Protein AF-0000000066260766 (afdb_homodimer)

Solvent-accessible surface area (backbone atoms only — not comparable to full-atom values): 19253 Å² total; per-residue (Å²): 124,84,54,45,64,59,46,51,50,50,36,54,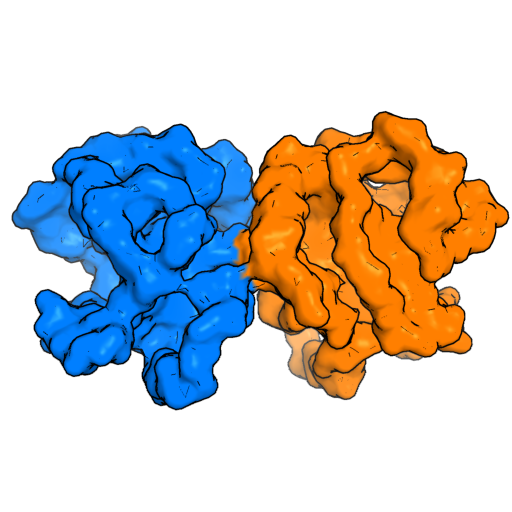39,30,75,72,45,30,36,33,35,34,41,29,42,39,38,27,26,33,32,28,36,70,86,36,63,68,23,47,52,50,48,30,58,73,26,64,48,67,54,58,74,36,51,32,37,35,22,45,44,72,70,52,50,44,66,61,45,77,85,54,57,66,68,59,52,49,56,53,52,73,51,48,62,26,68,45,28,35,34,39,65,39,84,81,73,59,59,53,80,41,25,24,77,50,70,37,34,35,39,27,25,39,66,32,66,65,51,22,54,38,15,32,46,48,6,51,28,30,46,40,66,32,35,47,69,92,51,74,63,17,76,43,72,66,48,40,45,70,72,41,63,88,72,52,75,43,74,49,84,74,70,59,62,74,42,86,51,62,53,27,30,29,32,64,90,78,63,45,73,80,36,76,100,126,80,55,44,64,57,47,50,51,50,36,54,40,28,75,71,47,28,34,31,36,34,43,29,43,38,36,26,25,34,31,27,37,69,85,36,65,68,25,46,52,48,48,28,57,73,26,64,48,69,53,58,74,36,48,32,36,35,21,45,44,72,69,52,49,44,66,60,46,77,86,54,57,66,68,60,52,50,58,52,51,73,52,46,61,26,69,43,27,35,33,37,67,40,83,82,74,60,60,52,80,41,24,24,78,48,70,38,34,37,40,27,25,40,65,31,68,65,50,22,54,37,16,32,46,47,6,51,26,31,45,42,66,32,36,47,68,94,52,74,62,17,77,44,72,68,49,41,46,69,72,39,63,88,72,52,74,42,75,50,81,74,68,58,61,73,41,86,51,61,53,25,30,29,33,64,88,79,62,46,74,80,36,75,101

Nearest PDB structures (foldseek):
  6f89-assembly2_B  TM=9.443E-01  e=4.610E-18  Pyrococcus abyssi GE5
  3aje-assembly1_A  TM=9.350E-01  e=3.701E-17  Sulfurisphaera tokodaii str. 7
  2eqa-assembly1_A  TM=9.399E-01  e=1.484E-16  Sulfurisphaera tokodaii
  6f89-assembly1_A  TM=9.180E-01  e=5.074E-17  Pyrococcus abyssi GE5
  6f8y-assembly4_D  TM=9.299E-01  e=1.118E-15  Pyrococcus abyssi GE5

InterPro domains:
  IPR006070 Threonylcarbamoyl-AMP synthase-like domain [PF01300] (14-183)
  IPR006070 Threonylcarbamoyl-AMP synthase-like domain [PS51163] (4-185)
  IPR017945 DHBP synthase RibB-like alpha/beta domain superfamily [SSF55821] (3-184)
  IPR023535 Threonylcarbamoyl-AMP synthase [MF_01852] (4-183)
  IPR050156 Threonylcarbamoyl-AMP synthase, SUA5 [PTHR17490] (6-183)

Foldseek 3Di:
DQDLVLLVVVLVCQVVLFWEWEAAAAFIKIKHDQVDLVSLVLVCVLQVHDLQVAFEKEALDPVLVVVQCVPPDPVLVCVQRVCPPDQAKEWDQRVPVGDCSHGHPDRTHIYHYHPDPSQNSNCVSNNIMTIDFQAHPPDDGHQDPVVSCVSRPPSGPYYRDDHHSPDNDHGWYAYSVPRDTPDHD/DQDLVLLVVVLVCQVVLFWEWEAAAAFIKIKHDQVDLVSLVLVCVLQVHDLQVAFEKEALDPVLVVVQCVPPDPVLVCVQRVCPPDQAKEWDQSVPVGDCSHGHPDRTHIYHYYPDPSQNSNCVSNNIMTIDFQAHPPDDGHHDPVVSCVSRPPSGPYYRDDHHSPDNDHGWYAYSVPRDTPDHD

Structure (mmCIF, N/CA/C/O backbone):
data_AF-0000000066260766-model_v1
#
loop_
_entity.id
_entity.type
_entity.pdbx_description
1 polymer 'Threonylcarbamoyl-AMP synthase'
#
loop_
_atom_site.group_PDB
_atom_site.id
_atom_site.type_symbol
_atom_site.label_atom_id
_atom_site.label_alt_id
_atom_site.label_comp_id
_atom_site.label_asym_id
_atom_site.label_entity_id
_atom_site.label_seq_id
_atom_site.pdbx_PDB_ins_code
_atom_site.Cartn_x
_atom_site.Cartn_y
_atom_site.Cartn_z
_atom_site.occupancy
_atom_site.B_iso_or_equiv
_atom_site.auth_seq_id
_atom_site.auth_comp_id
_atom_site.auth_asym_id
_atom_site.auth_atom_id
_atom_site.pdbx_PDB_model_num
ATOM 1 N N . MET A 1 1 ? 15.586 13.398 -7.648 1 42.88 1 MET A N 1
ATOM 2 C CA . MET A 1 1 ? 14.867 12.133 -7.781 1 42.88 1 MET A CA 1
ATOM 3 C C . MET A 1 1 ? 14.883 11.359 -6.465 1 42.88 1 MET A C 1
ATOM 5 O O . MET A 1 1 ? 15.945 11.18 -5.859 1 42.88 1 MET A O 1
ATOM 9 N N . VAL A 1 2 ? 13.875 11.383 -5.82 1 54.91 2 VAL A N 1
ATOM 10 C CA . VAL A 1 2 ? 13.969 10.711 -4.527 1 54.91 2 VAL A CA 1
ATOM 11 C C . VAL A 1 2 ? 14.531 9.305 -4.723 1 54.91 2 VAL A C 1
ATOM 13 O O . VAL A 1 2 ? 14.156 8.602 -5.66 1 54.91 2 VAL A O 1
ATOM 16 N N . ASN A 1 3 ? 15.602 9.047 -4.023 1 67.56 3 ASN A N 1
ATOM 17 C CA . ASN A 1 3 ? 16.297 7.766 -4.051 1 67.56 3 ASN A CA 1
ATOM 18 C C . ASN A 1 3 ? 15.375 6.617 -3.65 1 67.56 3 ASN A C 1
ATOM 20 O O . ASN A 1 3 ? 14.883 6.57 -2.521 1 67.56 3 ASN A O 1
ATOM 24 N N . SER A 1 4 ? 15 5.867 -4.602 1 77.75 4 SER A N 1
ATOM 25 C CA . SER A 1 4 ? 14.141 4.699 -4.465 1 77.75 4 SER A CA 1
ATOM 26 C C . SER A 1 4 ? 14.539 3.854 -3.26 1 77.75 4 SER A C 1
ATOM 28 O O . SER A 1 4 ? 13.68 3.34 -2.541 1 77.75 4 SER A O 1
ATOM 30 N N . TRP A 1 5 ? 15.828 3.9 -2.945 1 82.5 5 TRP A N 1
ATOM 31 C CA . TRP A 1 5 ? 16.312 3.104 -1.82 1 82.5 5 TRP A CA 1
ATOM 32 C C . TRP A 1 5 ? 15.859 3.709 -0.494 1 82.5 5 TRP A C 1
ATOM 34 O O . TRP A 1 5 ? 15.477 2.986 0.427 1 82.5 5 TRP A O 1
ATOM 44 N N . ARG A 1 6 ? 15.914 4.98 -0.43 1 88.69 6 ARG A N 1
ATOM 45 C CA . ARG A 1 6 ? 15.531 5.66 0.802 1 88.69 6 ARG A CA 1
ATOM 46 C C . ARG A 1 6 ? 14.031 5.504 1.066 1 88.69 6 ARG A C 1
ATOM 48 O O . ARG A 1 6 ? 13.617 5.34 2.215 1 88.69 6 ARG A O 1
ATOM 55 N N . VAL A 1 7 ? 13.328 5.492 -0.009 1 92.06 7 VAL A N 1
ATOM 56 C CA . VAL A 1 7 ? 11.883 5.32 0.121 1 92.06 7 VAL A CA 1
ATOM 57 C C . VAL A 1 7 ? 11.57 3.896 0.572 1 92.06 7 VAL A C 1
ATOM 59 O O . VAL A 1 7 ? 10.703 3.684 1.423 1 92.06 7 VAL A O 1
ATOM 62 N N . GLN A 1 8 ? 12.305 2.982 0.063 1 89.56 8 GLN A N 1
ATOM 63 C CA . GLN A 1 8 ? 12.117 1.589 0.453 1 89.56 8 GLN A CA 1
ATOM 64 C C . GLN A 1 8 ? 12.461 1.38 1.926 1 89.56 8 GLN A C 1
ATOM 66 O O . GLN A 1 8 ? 11.766 0.654 2.635 1 89.56 8 GLN A O 1
ATOM 71 N N . GLN A 1 9 ? 13.508 1.984 2.262 1 91.25 9 GLN A N 1
ATOM 72 C CA . GLN A 1 9 ? 13.898 1.896 3.662 1 91.25 9 GLN A CA 1
ATOM 73 C C . GLN A 1 9 ? 12.844 2.51 4.574 1 91.25 9 GLN A C 1
ATOM 75 O O . GLN A 1 9 ? 12.484 1.928 5.598 1 91.25 9 GLN A O 1
ATOM 80 N N . ALA A 1 10 ? 12.383 3.654 4.191 1 95.44 10 ALA A N 1
ATOM 81 C CA . ALA A 1 10 ? 11.336 4.312 4.969 1 95.44 10 ALA A CA 1
ATOM 82 C C . ALA A 1 10 ? 10.086 3.445 5.051 1 95.44 10 ALA A C 1
ATOM 84 O O . ALA A 1 10 ? 9.469 3.336 6.113 1 95.44 10 ALA A O 1
ATOM 85 N N . ALA A 1 11 ? 9.766 2.832 3.949 1 94.56 11 ALA A N 1
ATOM 86 C CA . ALA A 1 11 ? 8.602 1.952 3.906 1 94.56 11 ALA A CA 1
ATOM 87 C C . ALA A 1 11 ? 8.758 0.784 4.875 1 94.56 11 ALA A C 1
ATOM 89 O O . ALA A 1 11 ? 7.82 0.43 5.59 1 94.56 11 ALA A O 1
ATOM 90 N N . ARG A 1 12 ? 9.945 0.217 4.906 1 91.06 12 ARG A N 1
ATOM 91 C CA . ARG A 1 12 ? 10.227 -0.883 5.82 1 91.06 12 ARG A CA 1
ATOM 92 C C . ARG A 1 12 ? 10.078 -0.44 7.273 1 91.06 12 ARG A C 1
ATOM 94 O O . ARG A 1 12 ? 9.508 -1.162 8.094 1 91.06 12 ARG A O 1
ATOM 101 N N . GLU A 1 13 ? 10.547 0.736 7.551 1 95.25 13 GLU A N 1
ATOM 102 C CA . GLU A 1 13 ? 10.461 1.268 8.906 1 95.25 13 GLU A CA 1
ATOM 103 C C . GLU A 1 13 ? 9.016 1.529 9.305 1 95.25 13 GLU A C 1
ATOM 105 O O . GLU A 1 13 ? 8.609 1.23 10.438 1 95.25 13 GLU A O 1
ATOM 110 N N . ILE A 1 14 ? 8.258 2.01 8.406 1 96.06 14 ILE A N 1
ATOM 111 C CA . ILE A 1 14 ? 6.852 2.291 8.68 1 96.06 14 ILE A CA 1
ATOM 112 C C . ILE A 1 14 ? 6.117 0.99 9 1 96.06 14 ILE A C 1
ATOM 114 O O . ILE A 1 14 ? 5.363 0.92 9.977 1 96.06 14 ILE A O 1
ATOM 118 N N . ARG A 1 15 ? 6.422 0.003 8.203 1 91.88 15 ARG A N 1
ATOM 119 C CA . ARG A 1 15 ? 5.797 -1.299 8.414 1 91.88 15 ARG A CA 1
ATOM 120 C C . ARG A 1 15 ? 6.172 -1.87 9.781 1 91.88 15 ARG A C 1
ATOM 122 O O . ARG A 1 15 ? 5.391 -2.604 10.391 1 91.88 15 ARG A O 1
ATOM 129 N N . ALA A 1 16 ? 7.293 -1.468 10.219 1 91.88 16 ALA A N 1
ATOM 130 C CA . ALA A 1 16 ? 7.785 -1.962 11.5 1 91.88 16 ALA A CA 1
ATOM 131 C C . ALA A 1 16 ? 7.289 -1.093 12.648 1 91.88 16 ALA A C 1
ATOM 133 O O . ALA A 1 16 ? 7.688 -1.287 13.805 1 91.88 16 ALA A O 1
ATOM 134 N N . GLY A 1 17 ? 6.496 -0.037 12.367 1 95.19 17 GLY A N 1
ATOM 135 C CA . GLY A 1 17 ? 5.863 0.757 13.406 1 95.19 17 GLY A CA 1
ATOM 136 C C . GLY A 1 17 ? 6.57 2.074 13.664 1 95.19 17 GLY A C 1
ATOM 137 O O . GLY A 1 17 ? 6.363 2.705 14.703 1 95.19 17 GLY A O 1
ATOM 138 N N . ALA A 1 18 ? 7.34 2.516 12.766 1 97.19 18 ALA A N 1
ATOM 139 C CA . ALA A 1 18 ? 8.117 3.738 12.961 1 97.19 18 ALA A CA 1
ATOM 140 C C . ALA A 1 18 ? 7.25 4.977 12.742 1 97.19 18 ALA A C 1
ATOM 142 O O . ALA A 1 18 ? 6.27 4.93 11.992 1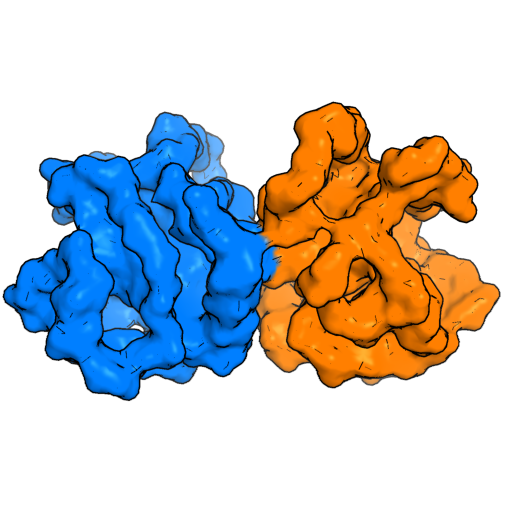 97.19 18 ALA A O 1
ATOM 143 N N . VAL A 1 19 ? 7.609 6.031 13.422 1 98.38 19 VAL A N 1
ATOM 144 C CA . VAL A 1 19 ? 7.164 7.387 13.125 1 98.38 19 VAL A CA 1
ATOM 145 C C . VAL A 1 19 ? 8.242 8.125 12.336 1 98.38 19 VAL A C 1
ATOM 147 O O . VAL A 1 19 ? 9.391 8.219 12.773 1 98.38 19 VAL A O 1
ATOM 150 N N . ILE A 1 20 ? 7.844 8.633 11.18 1 98.12 20 ILE A N 1
ATOM 151 C CA . ILE A 1 20 ? 8.875 9.227 10.328 1 98.12 20 ILE A CA 1
ATOM 152 C C . ILE A 1 20 ? 8.5 10.672 9.992 1 98.12 20 ILE A C 1
ATOM 154 O O . ILE A 1 20 ? 7.328 11.047 10.078 1 98.12 20 ILE A O 1
ATOM 158 N N . ALA A 1 21 ? 9.492 11.461 9.633 1 98.06 21 ALA A N 1
ATOM 159 C CA . ALA A 1 21 ? 9.297 12.797 9.07 1 98.06 21 ALA A CA 1
ATOM 160 C C . ALA A 1 21 ? 9.656 12.82 7.59 1 98.06 21 ALA A C 1
ATOM 162 O O . ALA A 1 21 ? 10.609 12.172 7.164 1 98.06 21 ALA A O 1
ATOM 163 N N . TYR A 1 22 ? 8.914 13.531 6.812 1 97.38 22 TYR A N 1
ATOM 164 C CA . TYR A 1 22 ? 9.109 13.57 5.367 1 97.38 22 TYR A CA 1
ATOM 165 C C . TYR A 1 22 ? 8.539 14.859 4.777 1 97.38 22 TYR A C 1
ATOM 167 O O . TYR A 1 22 ? 7.66 15.484 5.371 1 97.38 22 TYR A O 1
ATOM 175 N N . PRO A 1 23 ? 9.039 15.242 3.635 1 96.12 23 PRO A N 1
ATOM 176 C CA . PRO A 1 23 ? 8.5 16.453 3.006 1 96.12 23 PRO A CA 1
ATOM 177 C C . PRO A 1 23 ? 7.164 16.203 2.307 1 96.12 23 PRO A C 1
ATOM 179 O O . PRO A 1 23 ? 6.93 15.109 1.784 1 96.12 23 PRO A O 1
ATOM 182 N N . THR A 1 24 ? 6.371 17.219 2.373 1 95.25 24 THR A N 1
ATOM 183 C CA . THR A 1 24 ? 5.113 17.219 1.639 1 95.25 24 THR A CA 1
ATOM 184 C C . THR A 1 24 ? 5.008 18.453 0.751 1 95.25 24 THR A C 1
ATOM 186 O O . THR A 1 24 ? 6.023 19.016 0.339 1 95.25 24 THR A O 1
ATOM 189 N N . GLU A 1 25 ? 3.818 18.781 0.351 1 93.31 25 GLU A N 1
ATOM 190 C CA . GLU A 1 25 ? 3.604 19.828 -0.631 1 93.31 25 GLU A CA 1
ATOM 191 C C . GLU A 1 25 ? 4.047 21.188 -0.088 1 93.31 25 GLU A C 1
ATOM 193 O O . GLU A 1 25 ? 4.641 21.984 -0.812 1 93.31 25 GLU A O 1
ATOM 198 N N . ALA A 1 26 ? 3.777 21.438 1.188 1 92.88 26 ALA A N 1
ATOM 199 C CA . ALA A 1 26 ? 4.023 22.781 1.708 1 92.88 26 ALA A CA 1
ATOM 200 C C . ALA A 1 26 ? 4.934 22.75 2.934 1 92.88 26 ALA A C 1
ATOM 202 O O . ALA A 1 26 ? 5.707 23.672 3.174 1 92.88 26 ALA A O 1
ATOM 203 N N . VAL A 1 27 ? 4.793 21.734 3.664 1 94.94 27 VAL A N 1
ATOM 204 C CA . VAL A 1 27 ? 5.531 21.625 4.918 1 94.94 27 VAL A CA 1
ATOM 205 C C . VAL A 1 27 ? 5.992 20.188 5.125 1 94.94 27 VAL A C 1
ATOM 207 O O . VAL A 1 27 ? 5.551 19.281 4.41 1 94.94 27 VAL A O 1
ATOM 210 N N . TRP A 1 28 ? 6.844 20.062 6.129 1 96.38 28 TRP A N 1
ATOM 211 C CA . TRP A 1 28 ? 7.219 18.703 6.523 1 96.38 28 TRP A CA 1
ATOM 212 C C . TRP A 1 28 ? 6.098 18.047 7.312 1 96.38 28 TRP A C 1
ATOM 214 O O . TRP A 1 28 ? 5.371 18.703 8.055 1 96.38 28 TRP A O 1
ATOM 224 N N . GLY A 1 29 ? 5.984 16.781 7.102 1 96.5 29 GLY A N 1
ATOM 225 C CA . GLY A 1 29 ? 4.973 16 7.801 1 96.5 29 GLY A CA 1
ATOM 226 C C . GLY A 1 29 ? 5.562 14.938 8.703 1 96.5 29 GLY A C 1
ATOM 227 O O . GLY A 1 29 ? 6.684 14.469 8.477 1 96.5 29 GLY A O 1
ATOM 228 N N . LEU A 1 30 ? 4.793 14.594 9.719 1 97.31 30 LEU A N 1
ATOM 229 C CA . LEU A 1 30 ? 5 13.383 10.508 1 97.31 30 LEU A CA 1
ATOM 230 C C . LEU A 1 30 ? 3.98 12.312 10.125 1 97.31 30 LEU A C 1
ATOM 232 O O . LEU A 1 30 ? 2.793 12.602 9.977 1 97.31 30 LEU A O 1
ATOM 236 N N . GLY A 1 31 ? 4.523 11.117 9.938 1 97.75 31 GLY A N 1
ATOM 237 C CA . GLY A 1 31 ? 3.629 10.062 9.484 1 97.75 31 GLY A CA 1
ATOM 238 C C . GLY A 1 31 ? 3.945 8.711 10.086 1 97.75 31 GLY A C 1
ATOM 239 O O . GLY A 1 31 ? 5.051 8.484 10.594 1 97.75 31 GLY A O 1
ATOM 240 N N . CYS A 1 32 ? 2.984 7.816 10.031 1 98.25 32 CYS A N 1
ATOM 241 C CA . CYS A 1 32 ? 3.094 6.438 10.484 1 98.25 32 CYS A CA 1
ATOM 242 C C . CYS A 1 32 ? 1.945 5.59 9.945 1 98.25 32 CYS A C 1
ATOM 244 O O . CYS A 1 32 ? 1.11 6.086 9.18 1 98.25 32 CYS A O 1
ATOM 246 N N . ASP A 1 33 ? 1.95 4.316 10.25 1 96.94 33 ASP A N 1
ATOM 247 C CA . ASP A 1 33 ? 0.902 3.383 9.852 1 96.94 33 ASP A CA 1
ATOM 248 C C . ASP A 1 33 ? -0.382 3.629 10.641 1 96.94 33 ASP A C 1
ATOM 250 O O . ASP A 1 33 ? -0.401 3.498 11.867 1 96.94 33 ASP A O 1
ATOM 254 N N . PRO A 1 34 ? -1.492 3.924 9.93 1 96.81 34 PRO A N 1
ATOM 255 C CA . PRO A 1 34 ? -2.742 4.219 10.633 1 96.81 34 PRO A CA 1
ATOM 256 C C . PRO A 1 34 ? -3.293 3.014 11.391 1 96.81 34 PRO A C 1
ATOM 258 O O . PRO A 1 34 ? -4.129 3.172 12.289 1 96.81 34 PRO A O 1
ATOM 261 N N . TRP A 1 35 ? -2.855 1.83 11.07 1 92.88 35 TRP A N 1
ATOM 262 C CA . TRP A 1 35 ? -3.418 0.626 11.68 1 92.88 35 TRP A CA 1
ATOM 263 C C . TRP A 1 35 ? -2.535 0.127 12.812 1 92.88 35 TRP A C 1
ATOM 265 O O . TRP A 1 35 ? -2.83 -0.897 13.438 1 92.88 35 TRP A O 1
ATOM 275 N N . ASN A 1 36 ? -1.508 0.769 13.062 1 94.44 36 ASN A N 1
ATOM 276 C CA . ASN A 1 36 ? -0.635 0.484 14.195 1 94.44 36 ASN A CA 1
ATOM 277 C C . ASN A 1 36 ? -0.887 1.446 15.352 1 94.44 36 ASN A C 1
ATOM 279 O O . ASN A 1 36 ? -0.36 2.561 15.367 1 94.44 36 ASN A O 1
ATOM 283 N N . GLU A 1 37 ? -1.59 0.991 16.328 1 96.12 37 GLU A N 1
ATOM 284 C CA . GLU A 1 37 ? -2 1.839 17.438 1 96.12 37 GLU A CA 1
ATOM 285 C C . GLU A 1 37 ? -0.789 2.408 18.172 1 96.12 37 GLU A C 1
ATOM 287 O O . GLU A 1 37 ? -0.769 3.592 18.531 1 96.12 37 GLU A O 1
ATOM 292 N N . GLU A 1 38 ? 0.169 1.585 18.391 1 97 38 GLU A N 1
ATOM 293 C CA . GLU A 1 38 ? 1.357 2.031 19.109 1 97 38 GLU A CA 1
ATOM 294 C C . GLU A 1 38 ? 2.072 3.148 18.359 1 97 38 GLU A C 1
ATOM 296 O O . GLU A 1 38 ? 2.539 4.113 18.969 1 97 38 GLU A O 1
ATOM 301 N N . ALA A 1 39 ? 2.174 3.029 17.062 1 97.44 39 ALA A N 1
ATOM 302 C CA . ALA A 1 39 ? 2.805 4.062 16.25 1 97.44 39 ALA A CA 1
ATOM 303 C C . ALA A 1 39 ? 2.027 5.375 16.328 1 97.44 39 ALA A C 1
ATOM 305 O O . ALA A 1 39 ? 2.623 6.445 16.469 1 97.44 39 ALA A O 1
ATOM 306 N N . VAL A 1 40 ? 0.708 5.281 16.312 1 97.56 40 VAL A N 1
ATOM 307 C CA . VAL A 1 40 ? -0.128 6.477 16.359 1 97.56 40 VAL A CA 1
ATOM 308 C C . VAL A 1 40 ? 0.001 7.141 17.734 1 97.56 40 VAL A C 1
ATOM 310 O O . VAL A 1 40 ? 0.13 8.359 17.828 1 97.56 40 VAL A O 1
ATOM 313 N N . ASP A 1 41 ? 0.026 6.348 18.766 1 97.56 41 ASP A N 1
ATOM 314 C CA . ASP A 1 41 ? 0.192 6.871 20.109 1 97.56 41 ASP A CA 1
ATOM 315 C C . ASP A 1 41 ? 1.512 7.629 20.25 1 97.56 41 ASP A C 1
ATOM 317 O O . ASP A 1 41 ? 1.554 8.711 20.844 1 97.56 41 ASP A O 1
ATOM 321 N N . ARG A 1 42 ? 2.508 7.031 19.766 1 97.62 42 ARG A N 1
ATOM 322 C CA . ARG A 1 42 ? 3.82 7.664 19.812 1 97.62 42 ARG A CA 1
ATOM 323 C C . ARG A 1 42 ? 3.826 8.977 19.047 1 97.62 42 ARG A C 1
ATOM 325 O O . ARG A 1 42 ? 4.387 9.977 19.5 1 97.62 42 ARG A O 1
ATOM 332 N N . LEU A 1 43 ? 3.234 8.969 17.875 1 97.31 43 LEU A N 1
ATOM 333 C CA . LEU A 1 43 ? 3.139 10.18 17.078 1 97.31 43 LEU A CA 1
ATOM 334 C C . LEU A 1 43 ? 2.422 11.289 17.844 1 97.31 43 LEU A C 1
ATOM 336 O O . LEU A 1 43 ? 2.891 12.43 17.891 1 97.31 43 LEU A O 1
ATOM 340 N N . LEU A 1 44 ? 1.325 10.961 18.438 1 96.19 44 LEU A N 1
ATOM 341 C CA . LEU A 1 44 ? 0.556 11.93 19.219 1 96.19 44 LEU A CA 1
ATOM 342 C C . LEU A 1 44 ? 1.369 12.445 20.391 1 96.19 44 LEU A C 1
ATOM 344 O O . LEU A 1 44 ? 1.325 13.641 20.703 1 96.19 44 LEU A O 1
ATOM 348 N N . ALA A 1 45 ? 2.109 11.562 21.016 1 96.06 45 ALA A N 1
ATOM 349 C CA . ALA A 1 45 ? 2.955 11.945 22.141 1 96.06 45 ALA A CA 1
ATOM 350 C C . ALA A 1 45 ? 4.059 12.906 21.703 1 96.06 45 ALA A C 1
ATOM 352 O O . ALA A 1 45 ? 4.324 13.906 22.359 1 96.06 45 ALA A O 1
ATOM 353 N N . ILE A 1 46 ? 4.684 12.602 20.594 1 95.31 46 ILE A N 1
ATOM 354 C CA . ILE A 1 46 ? 5.758 13.422 20.047 1 95.31 46 ILE A CA 1
ATOM 355 C C . ILE A 1 46 ? 5.246 14.836 19.797 1 95.31 46 ILE A C 1
ATOM 357 O O . ILE A 1 46 ? 5.934 15.82 20.094 1 95.31 46 ILE A O 1
ATOM 361 N N . LYS A 1 47 ? 4.023 14.945 19.297 1 93.44 47 LYS A N 1
ATOM 362 C CA . LYS A 1 47 ? 3.471 16.25 18.906 1 93.44 47 LYS A CA 1
ATOM 363 C C . LYS A 1 47 ? 2.752 16.906 20.078 1 93.44 47 LYS A C 1
ATOM 365 O O . LYS A 1 47 ? 2.34 18.062 20 1 93.44 47 LYS A O 1
ATOM 370 N N . ASN A 1 48 ? 2.631 16.109 21.172 1 92.69 48 ASN A N 1
ATOM 371 C CA . ASN A 1 48 ? 1.79 16.578 22.266 1 92.69 48 ASN A CA 1
ATOM 372 C C . ASN A 1 48 ? 0.399 16.969 21.781 1 92.69 48 ASN A C 1
ATOM 374 O O . ASN A 1 48 ? -0.065 18.094 22.031 1 92.69 48 ASN A O 1
ATOM 378 N N . ARG A 1 49 ? -0.226 16.047 21 1 90.69 49 ARG A N 1
ATOM 379 C CA . ARG A 1 49 ? -1.529 16.25 20.375 1 90.69 49 ARG A CA 1
ATOM 380 C C . ARG A 1 49 ? -2.572 15.312 20.969 1 90.69 49 ARG A C 1
ATOM 382 O O . ARG A 1 49 ? -2.293 14.133 21.188 1 90.69 49 ARG A O 1
ATOM 389 N N . SER A 1 50 ? -3.73 15.867 21.203 1 91.69 50 SER A N 1
ATOM 390 C CA . SER A 1 50 ? -4.824 15.039 21.688 1 91.69 50 SER A CA 1
ATOM 391 C C . SER A 1 50 ? -5.352 14.109 20.594 1 91.69 50 SER A C 1
ATOM 393 O O . SER A 1 50 ? -5.516 14.531 19.453 1 91.69 50 SER A O 1
ATOM 395 N N . VAL A 1 51 ? -5.668 12.898 20.969 1 92.19 51 VAL A N 1
ATOM 396 C CA . VAL A 1 51 ? -6.242 11.906 20.062 1 92.19 51 VAL A CA 1
ATOM 397 C C . VAL A 1 51 ? -7.605 12.391 19.562 1 92.19 51 VAL A C 1
ATOM 399 O O . VAL A 1 51 ? -8.031 12.039 18.469 1 92.19 51 VAL A O 1
ATOM 402 N N . ASP A 1 52 ? -8.25 13.266 20.297 1 93 52 ASP A N 1
ATOM 403 C CA . ASP A 1 52 ? -9.617 13.711 20.031 1 93 52 ASP A CA 1
ATOM 404 C C . ASP A 1 52 ? -9.688 14.508 18.734 1 93 52 ASP A C 1
ATOM 406 O O . ASP A 1 52 ? -10.742 14.562 18.094 1 93 52 ASP A O 1
ATOM 410 N N . LYS A 1 53 ? -8.656 15.031 18.297 1 91.5 53 LYS A N 1
ATOM 411 C CA . LYS A 1 53 ? 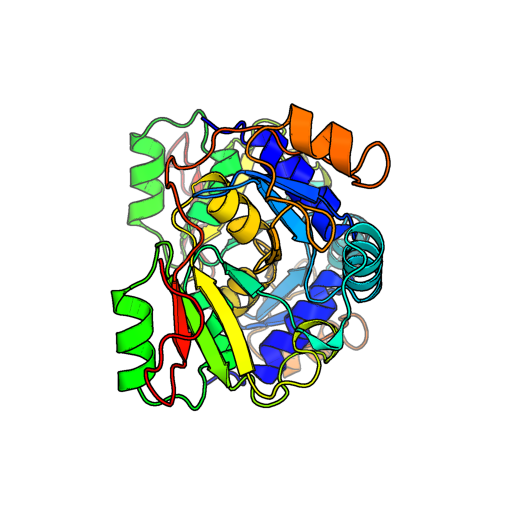-8.656 15.953 17.156 1 91.5 53 LYS A CA 1
ATOM 412 C C . LYS A 1 53 ? -8.695 15.188 15.836 1 91.5 53 LYS A C 1
ATOM 414 O O . LYS A 1 53 ? -9.008 15.766 14.789 1 91.5 53 LYS A O 1
ATOM 419 N N . GLY A 1 54 ? -8.398 13.953 15.883 1 94.06 54 GLY A N 1
ATOM 420 C CA . GLY A 1 54 ? -8.352 13.188 14.648 1 94.06 54 GLY A CA 1
ATOM 421 C C . GLY A 1 54 ? -7.113 13.469 13.82 1 94.06 54 GLY A C 1
ATOM 422 O O . GLY A 1 54 ? -6.379 14.422 14.094 1 94.06 54 GLY A O 1
ATOM 423 N N . LEU A 1 55 ? -6.895 12.656 12.852 1 95.81 55 LEU A N 1
ATOM 424 C CA . LEU A 1 55 ? -5.703 12.75 12.016 1 95.81 55 LEU A CA 1
ATOM 425 C C . LEU A 1 55 ? -6.066 12.648 10.531 1 95.81 55 LEU A C 1
ATOM 427 O O . LEU A 1 55 ? -7.164 12.203 10.188 1 95.81 55 LEU A O 1
ATOM 431 N N . ILE A 1 56 ? -5.184 13.055 9.688 1 96.81 56 ILE A N 1
ATOM 432 C CA . ILE A 1 56 ? -5.367 13.008 8.242 1 96.81 56 ILE A CA 1
ATOM 433 C C . ILE A 1 56 ? -4.742 11.727 7.688 1 96.81 56 ILE A C 1
ATOM 435 O O . ILE A 1 56 ? -3.645 11.344 8.094 1 96.81 56 ILE A O 1
ATOM 439 N N . LEU A 1 57 ? -5.426 11.062 6.805 1 98.25 57 LEU A N 1
ATOM 440 C CA . LEU A 1 57 ? -4.871 9.977 6.008 1 98.25 57 LEU A CA 1
ATOM 441 C C . LEU A 1 57 ? -4.469 10.469 4.621 1 98.25 57 LEU A C 1
ATOM 443 O O . LEU A 1 57 ? -5.254 11.148 3.947 1 98.25 57 LEU A O 1
ATOM 447 N N . VAL A 1 58 ? -3.262 10.141 4.23 1 98.06 58 VAL A N 1
ATOM 448 C CA . VAL A 1 58 ? -2.807 10.477 2.885 1 98.06 58 VAL A CA 1
ATOM 449 C C . VAL A 1 58 ? -2.6 9.195 2.078 1 98.06 58 VAL A C 1
ATOM 451 O O . VAL A 1 58 ? -2.258 8.148 2.637 1 98.06 58 VAL A O 1
ATOM 454 N N . ALA A 1 59 ? -2.793 9.312 0.773 1 97.81 59 ALA A N 1
ATOM 455 C CA . ALA A 1 59 ? -2.703 8.148 -0.105 1 97.81 59 ALA A CA 1
ATOM 456 C C . ALA A 1 59 ? -2.033 8.516 -1.428 1 97.81 59 ALA A C 1
ATOM 458 O O . ALA A 1 59 ? -1.899 9.695 -1.76 1 97.81 59 ALA A O 1
ATOM 459 N N . ASP A 1 60 ? -1.594 7.492 -2.15 1 96.31 60 ASP A N 1
ATOM 460 C CA . ASP A 1 60 ? -1.021 7.625 -3.486 1 96.31 60 ASP A CA 1
ATOM 461 C C . ASP A 1 60 ? -2.111 7.844 -4.531 1 96.31 60 ASP A C 1
ATOM 463 O O . ASP A 1 60 ? -1.915 8.586 -5.496 1 96.31 60 ASP A O 1
ATOM 467 N N . ASN A 1 61 ? -3.232 7.176 -4.301 1 94.56 61 ASN A N 1
ATOM 468 C CA . ASN A 1 61 ? -4.371 7.258 -5.207 1 94.56 61 ASN A CA 1
ATOM 469 C C . ASN A 1 61 ? -5.688 6.984 -4.484 1 94.56 61 ASN A C 1
ATOM 471 O O . ASN A 1 61 ? -5.688 6.488 -3.355 1 94.56 61 ASN A O 1
ATOM 475 N N . ILE A 1 62 ? -6.758 7.316 -5.184 1 94.5 62 ILE A N 1
ATOM 476 C CA . ILE A 1 62 ? -8.07 7.305 -4.547 1 94.5 62 ILE A CA 1
ATOM 477 C C . ILE A 1 62 ? -8.469 5.867 -4.207 1 94.5 62 ILE A C 1
ATOM 479 O O . ILE A 1 62 ? -9.211 5.629 -3.252 1 94.5 62 ILE A O 1
ATOM 483 N N . ARG A 1 63 ? -7.988 4.875 -4.855 1 91 63 ARG A N 1
ATOM 484 C CA . ARG A 1 63 ? -8.375 3.482 -4.645 1 91 63 ARG A CA 1
ATOM 485 C C . ARG A 1 63 ? -7.953 3.002 -3.26 1 91 63 ARG A C 1
ATOM 487 O O . ARG A 1 63 ? -8.578 2.102 -2.693 1 91 63 ARG A O 1
ATOM 494 N N . GLN A 1 64 ? -6.941 3.594 -2.758 1 94.5 64 GLN A N 1
ATOM 495 C CA . GLN A 1 64 ? -6.484 3.225 -1.423 1 94.5 64 GLN A CA 1
ATOM 496 C C . GLN A 1 64 ? -7.535 3.561 -0.369 1 94.5 64 GLN A C 1
ATOM 498 O O . GLN A 1 64 ? -7.453 3.092 0.768 1 94.5 64 GLN A O 1
ATOM 503 N N . PHE A 1 65 ? -8.539 4.379 -0.777 1 95 65 PHE A N 1
ATOM 504 C CA . PHE A 1 65 ? -9.617 4.742 0.134 1 95 65 PHE A CA 1
ATOM 505 C C . PHE A 1 65 ? -10.914 4.043 -0.257 1 95 65 PHE A C 1
ATOM 507 O O . PHE A 1 65 ? -11.977 4.316 0.316 1 95 65 PHE A O 1
ATOM 514 N N . ASP A 1 66 ? -10.953 3.121 -1.149 1 91.38 66 ASP A N 1
ATOM 515 C CA . ASP A 1 66 ? -12.156 2.465 -1.66 1 91.38 66 ASP A CA 1
ATOM 516 C C . ASP A 1 66 ? -12.953 1.823 -0.529 1 91.38 66 ASP A C 1
ATOM 518 O O . ASP A 1 66 ? -14.188 1.809 -0.563 1 91.38 66 ASP A O 1
ATOM 522 N N . PHE A 1 67 ? -12.281 1.323 0.423 1 88.81 67 PHE A N 1
ATOM 523 C CA . PHE A 1 67 ? -12.953 0.627 1.513 1 88.81 67 PHE A CA 1
ATOM 524 C C . PHE A 1 67 ? -13.891 1.571 2.26 1 88.81 67 PHE A C 1
ATOM 526 O O . PHE A 1 67 ? -14.844 1.128 2.906 1 88.81 67 PHE A O 1
ATOM 533 N N . LEU A 1 68 ? -13.672 2.85 2.129 1 91.62 68 LEU A N 1
ATOM 534 C CA . LEU A 1 68 ? -14.508 3.838 2.799 1 91.62 68 LEU A CA 1
ATOM 535 C C . LEU A 1 68 ? -15.688 4.238 1.916 1 91.62 68 LEU A C 1
ATOM 537 O O . LEU A 1 68 ? -16.672 4.809 2.402 1 91.62 68 LEU A O 1
ATOM 541 N N . PHE A 1 69 ? -15.586 3.932 0.599 1 92.06 69 PHE A N 1
ATOM 542 C CA . PHE A 1 69 ? -16.469 4.578 -0.354 1 92.06 69 PHE A CA 1
ATOM 543 C C . PHE A 1 69 ? -17.594 3.635 -0.773 1 92.06 69 PHE A C 1
ATOM 545 O O . PHE A 1 69 ? -18.406 3.977 -1.632 1 92.06 69 PHE A O 1
ATOM 552 N N . GLU A 1 70 ? -17.641 2.473 -0.23 1 86.06 70 GLU A N 1
ATOM 553 C CA . GLU A 1 70 ? -18.562 1.427 -0.668 1 86.06 70 GLU A CA 1
ATOM 554 C C . GLU A 1 70 ? -19.984 1.951 -0.764 1 86.06 70 GLU A C 1
ATOM 556 O O . GLU A 1 70 ? -20.688 1.674 -1.736 1 86.06 70 GLU A O 1
ATOM 561 N N . ASP A 1 71 ? -20.531 2.801 0.112 1 87.75 71 ASP A N 1
ATOM 562 C CA . ASP A 1 71 ? -21.922 3.246 0.146 1 87.75 71 ASP A CA 1
ATOM 563 C C . ASP A 1 71 ? -22.031 4.723 -0.225 1 87.75 71 ASP A C 1
ATOM 565 O O . ASP A 1 71 ? -23.062 5.359 0.028 1 87.75 71 ASP A O 1
ATOM 569 N N . PHE A 1 72 ? -20.984 5.203 -0.852 1 93.25 72 PHE A N 1
ATOM 570 C CA . PHE A 1 72 ? -21.016 6.613 -1.22 1 93.25 72 PHE A CA 1
ATOM 571 C C . PHE A 1 72 ? -21.719 6.809 -2.553 1 93.25 72 PHE A C 1
ATOM 573 O O . PHE A 1 72 ? -21.547 6.02 -3.48 1 93.25 72 PHE A O 1
ATOM 580 N N . PRO A 1 73 ? -22.562 7.891 -2.604 1 93.94 73 PRO A N 1
ATOM 581 C CA . PRO A 1 73 ? -23.078 8.227 -3.93 1 93.94 73 PRO A CA 1
ATOM 582 C C . PRO A 1 73 ? -21.984 8.57 -4.926 1 93.94 73 PRO A C 1
ATOM 584 O O . PRO A 1 73 ? -20.953 9.141 -4.547 1 93.94 73 PRO A O 1
ATOM 587 N N . GLN A 1 74 ? -22.203 8.305 -6.148 1 94.75 74 GLN A N 1
ATOM 588 C CA . GLN A 1 74 ? -21.203 8.508 -7.199 1 94.75 74 GLN A CA 1
ATOM 589 C C . GLN A 1 74 ? -20.812 9.984 -7.297 1 94.75 74 GLN A C 1
ATOM 591 O O . GLN A 1 74 ? -19.656 10.305 -7.594 1 94.75 74 GLN A O 1
ATOM 596 N N . ASP A 1 75 ? -21.766 10.844 -7.023 1 94.5 75 ASP A N 1
ATOM 597 C CA . ASP A 1 75 ? -21.484 12.273 -7.082 1 94.5 75 ASP A CA 1
ATOM 598 C C . ASP A 1 75 ? -20.406 12.664 -6.074 1 94.5 75 ASP A C 1
ATOM 600 O O . ASP A 1 75 ? -19.594 13.547 -6.344 1 94.5 75 ASP A O 1
ATOM 604 N N . TRP A 1 76 ? -20.469 12.078 -4.895 1 95.31 76 TRP A N 1
ATOM 605 C CA . TRP A 1 76 ? -19.453 12.328 -3.879 1 95.31 76 TRP A CA 1
ATOM 606 C C . TRP A 1 76 ? -18.078 11.883 -4.363 1 95.31 76 TRP A C 1
ATOM 608 O O . TRP A 1 76 ? -17.094 12.617 -4.219 1 95.31 76 TRP A O 1
ATOM 618 N N . ILE A 1 77 ? -18.047 10.766 -4.934 1 95.38 77 ILE A N 1
ATOM 619 C CA . ILE A 1 77 ? -16.797 10.203 -5.422 1 95.38 77 ILE A CA 1
ATOM 620 C C . ILE A 1 77 ? -16.234 11.086 -6.531 1 95.38 77 ILE A C 1
ATOM 622 O O . ILE A 1 77 ? -15.039 11.406 -6.531 1 95.38 77 ILE A O 1
ATOM 626 N N . ASP A 1 78 ? -17.062 11.477 -7.426 1 95.56 78 ASP A N 1
ATOM 627 C CA . ASP A 1 78 ? -16.641 12.336 -8.531 1 95.56 78 ASP A CA 1
ATOM 628 C C . ASP A 1 78 ? -16.109 13.672 -8.023 1 95.56 78 ASP A C 1
ATOM 630 O O . ASP A 1 78 ? -15.117 14.195 -8.547 1 95.56 78 ASP A O 1
ATOM 634 N N . ARG A 1 79 ? -16.75 14.156 -7.062 1 95.06 79 ARG A N 1
ATOM 635 C CA . ARG A 1 79 ? -16.344 15.43 -6.477 1 95.06 79 ARG A CA 1
ATOM 636 C C . ARG A 1 79 ? -14.938 15.328 -5.883 1 95.06 79 ARG A C 1
ATOM 638 O O . ARG A 1 79 ? -14.086 16.188 -6.141 1 95.06 79 ARG A O 1
ATOM 645 N N . MET A 1 80 ? -14.695 14.32 -5.156 1 96.25 80 MET A N 1
ATOM 646 C CA . MET A 1 80 ? -13.375 14.133 -4.566 1 96.25 80 MET A CA 1
ATOM 647 C C . MET A 1 80 ? -12.328 13.852 -5.641 1 96.25 80 MET A C 1
ATOM 649 O O . MET A 1 80 ? -11.266 14.477 -5.652 1 96.25 80 MET A O 1
ATOM 653 N N . ALA A 1 81 ? -12.68 13.016 -6.57 1 95.88 81 ALA A N 1
ATOM 654 C CA . ALA A 1 81 ? -11.758 12.586 -7.617 1 95.88 81 ALA A CA 1
ATOM 655 C C . ALA A 1 81 ? -11.344 13.75 -8.508 1 95.88 81 ALA A C 1
ATOM 657 O O . ALA A 1 81 ? -10.219 13.789 -9.008 1 95.88 81 ALA A O 1
ATOM 658 N N . SER A 1 82 ? -12.219 14.703 -8.656 1 95.81 82 SER A N 1
ATOM 659 C CA . SER A 1 82 ? -11.953 15.836 -9.523 1 95.81 82 SER A CA 1
ATOM 660 C C . SER A 1 82 ? -10.906 16.766 -8.922 1 95.81 82 SER A C 1
ATOM 662 O O . SER A 1 82 ? -10.328 17.594 -9.625 1 95.81 82 SER A O 1
ATOM 664 N N . THR A 1 83 ? -10.656 16.594 -7.66 1 95.62 83 THR A N 1
ATOM 665 C CA . THR A 1 83 ? -9.711 17.5 -7 1 95.62 83 THR A CA 1
ATOM 666 C C . THR A 1 83 ? -8.406 16.781 -6.691 1 95.62 83 THR A C 1
ATOM 668 O O . THR A 1 83 ? -7.422 17.406 -6.301 1 95.62 83 THR A O 1
ATOM 671 N N . TRP A 1 84 ? -8.406 15.414 -6.863 1 95.75 84 TRP A N 1
ATOM 672 C CA . TRP A 1 84 ? -7.25 14.594 -6.516 1 95.75 84 TRP A CA 1
ATOM 673 C C . TRP A 1 84 ? -6.527 14.109 -7.766 1 95.75 84 TRP A C 1
ATOM 675 O O . TRP A 1 84 ? -7.16 13.836 -8.789 1 95.75 84 TRP A O 1
ATOM 685 N N . PRO A 1 85 ? -5.227 13.906 -7.777 1 95.88 85 PRO A N 1
ATOM 686 C CA . PRO A 1 85 ? -4.305 14.258 -6.695 1 95.88 85 PRO A CA 1
ATOM 687 C C . PRO A 1 85 ? -4.094 15.758 -6.555 1 95.88 85 PRO A C 1
ATOM 689 O O . PRO A 1 85 ? -4.27 16.5 -7.523 1 95.88 85 PRO A O 1
ATOM 692 N N . GLY A 1 86 ? -3.717 16.203 -5.371 1 93.19 86 GLY A N 1
ATOM 693 C CA . GLY A 1 86 ? -3.494 17.625 -5.113 1 93.19 86 GLY A CA 1
ATOM 694 C C . GLY A 1 86 ? -3.699 18 -3.662 1 93.19 86 GLY A C 1
ATOM 695 O O . GLY A 1 86 ? -3.982 17.156 -2.82 1 93.19 86 GLY A O 1
ATOM 696 N N . PRO A 1 87 ? -3.477 19.219 -3.371 1 91.19 87 PRO A N 1
ATOM 697 C CA . PRO A 1 87 ? -3.51 19.719 -1.992 1 91.19 87 PRO A CA 1
ATOM 698 C C . PRO A 1 87 ? -4.926 20 -1.5 1 91.19 87 PRO A C 1
ATOM 700 O O . PRO A 1 87 ? -5.199 21.078 -0.978 1 91.19 87 PRO A O 1
ATOM 703 N N . ASN A 1 88 ? -5.793 19.016 -1.695 1 94.38 88 ASN A N 1
ATOM 704 C CA . ASN A 1 88 ? -7.18 19.062 -1.238 1 94.38 88 ASN A CA 1
ATOM 705 C C . ASN A 1 88 ? -7.488 17.922 -0.266 1 94.38 88 ASN A C 1
ATOM 707 O O . ASN A 1 88 ? -7.227 16.75 -0.565 1 94.38 88 ASN A O 1
ATOM 711 N N . THR A 1 89 ? -7.992 18.344 0.875 1 96.38 89 THR A N 1
ATOM 712 C CA . THR A 1 89 ? -8.359 17.375 1.899 1 96.38 89 THR A CA 1
ATOM 713 C C . THR A 1 89 ? -9.875 17.359 2.115 1 96.38 89 THR A C 1
ATOM 715 O O . THR A 1 89 ? -10.5 18.422 2.219 1 96.38 89 THR A O 1
ATOM 718 N N . TRP A 1 90 ? -10.43 16.234 2.172 1 97.44 90 TRP A N 1
ATOM 719 C CA . TRP A 1 90 ? -11.875 16.094 2.338 1 97.44 90 TRP A CA 1
ATOM 720 C C . TRP A 1 90 ? -12.203 15.383 3.648 1 97.44 90 TRP A C 1
ATOM 722 O O . TRP A 1 90 ? -11.586 14.375 3.994 1 97.44 90 TRP A O 1
ATOM 732 N N . LEU A 1 91 ? -13.125 15.883 4.367 1 97.25 91 LEU A N 1
ATOM 733 C CA . LEU A 1 91 ? -13.734 15.18 5.492 1 97.25 91 LEU A CA 1
ATOM 734 C C . LEU A 1 91 ? -14.844 14.25 5.02 1 97.25 91 LEU A C 1
ATOM 736 O O . LEU A 1 91 ? -15.844 14.711 4.457 1 97.25 91 LEU A O 1
ATOM 740 N N . VAL A 1 92 ? -14.648 13.039 5.234 1 96.88 92 VAL A N 1
ATOM 741 C CA . VAL A 1 92 ? -15.609 12.055 4.746 1 96.88 92 VAL A CA 1
ATOM 742 C C . VAL A 1 92 ? -16.078 11.172 5.898 1 96.88 92 VAL A C 1
ATOM 744 O O . VAL A 1 92 ? -15.312 10.859 6.809 1 96.88 92 VAL A O 1
ATOM 747 N N . PRO A 1 93 ? -17.359 10.773 5.887 1 95.88 93 PRO A N 1
ATOM 748 C CA . PRO A 1 93 ? -17.797 9.805 6.898 1 95.88 93 PRO A CA 1
ATOM 749 C C . PRO A 1 93 ? -17 8.5 6.848 1 95.88 93 PRO A C 1
ATOM 751 O O . PRO A 1 93 ? -16.812 7.934 5.77 1 95.88 93 PRO A O 1
ATOM 754 N N . HIS A 1 94 ? -16.531 8.031 7.992 1 93.56 94 HIS A N 1
ATOM 755 C CA . HIS A 1 94 ? -15.703 6.828 7.984 1 93.56 94 HIS A CA 1
ATOM 756 C C . HIS A 1 94 ? -16.531 5.59 8.305 1 93.56 94 HIS A C 1
ATOM 758 O O . HIS A 1 94 ? -16.047 4.465 8.188 1 93.56 94 HIS A O 1
ATOM 764 N N . GLN A 1 95 ? -17.812 5.75 8.734 1 90.12 95 GLN A N 1
ATOM 765 C CA . GLN A 1 95 ? -18.766 4.66 8.93 1 90.12 95 GLN A CA 1
ATOM 766 C C . GLN A 1 95 ? -18.203 3.596 9.867 1 90.12 95 GLN A C 1
ATOM 768 O O . GLN A 1 95 ? -18.375 2.398 9.625 1 90.12 95 GLN A O 1
ATOM 773 N N . ASN A 1 96 ? -17.406 3.959 10.805 1 90.44 96 ASN A N 1
ATOM 774 C CA . ASN A 1 96 ? -16.828 3.104 11.836 1 90.44 96 ASN A CA 1
ATOM 775 C C . ASN A 1 96 ? -15.867 2.078 11.234 1 90.44 96 ASN A C 1
ATOM 777 O O . ASN A 1 96 ? -15.695 0.985 11.781 1 90.44 96 ASN A O 1
ATOM 781 N N . LEU A 1 97 ? -15.328 2.404 10.117 1 89.62 97 LEU A N 1
ATOM 782 C CA . LEU A 1 97 ? -14.414 1.49 9.438 1 89.62 97 LEU A CA 1
ATOM 783 C C . LEU A 1 97 ? -12.969 1.8 9.797 1 89.62 97 LEU A C 1
ATOM 785 O O . LEU A 1 97 ? -12.047 1.161 9.281 1 89.62 97 LEU A O 1
ATOM 789 N N . LEU A 1 98 ? -12.75 2.791 10.641 1 92.56 98 LEU A N 1
ATOM 790 C CA . LEU A 1 98 ? -11.414 3.174 11.094 1 92.56 98 LEU A CA 1
ATOM 791 C C . LEU A 1 98 ? -11.344 3.195 12.617 1 92.56 98 LEU A C 1
ATOM 793 O O . LEU A 1 98 ? -12.352 3.463 13.289 1 92.56 98 LEU A O 1
ATOM 797 N N . PRO A 1 99 ? -10.18 2.91 13.141 1 93.31 99 PRO A N 1
ATOM 798 C CA . PRO A 1 99 ? -10.047 2.955 14.594 1 93.31 99 PRO A CA 1
ATOM 799 C C . PRO A 1 99 ? -10.188 4.367 15.156 1 93.31 99 PRO A C 1
ATOM 801 O O . PRO A 1 99 ? -9.859 5.344 14.477 1 93.31 99 PRO A O 1
ATOM 804 N N . GLU A 1 100 ? -10.523 4.434 16.391 1 94.69 100 GLU A N 1
ATOM 805 C CA . GLU A 1 100 ? -10.766 5.711 17.062 1 94.69 100 GLU A CA 1
ATOM 806 C C . GLU A 1 100 ? -9.469 6.504 17.219 1 94.69 100 GLU A C 1
ATOM 808 O O . GLU A 1 100 ? -9.492 7.738 17.25 1 94.69 100 GLU A O 1
ATOM 813 N N . TRP A 1 101 ? -8.375 5.789 17.281 1 96.06 101 TRP A N 1
ATOM 814 C CA . TRP A 1 101 ? -7.121 6.508 17.469 1 96.06 101 TRP A CA 1
ATOM 815 C C . TRP A 1 101 ? -6.746 7.27 16.203 1 96.06 101 TRP A C 1
ATOM 817 O O . TRP A 1 101 ? -5.855 8.125 16.219 1 96.06 101 TRP A O 1
ATOM 827 N N . VAL A 1 102 ? -7.434 6.98 15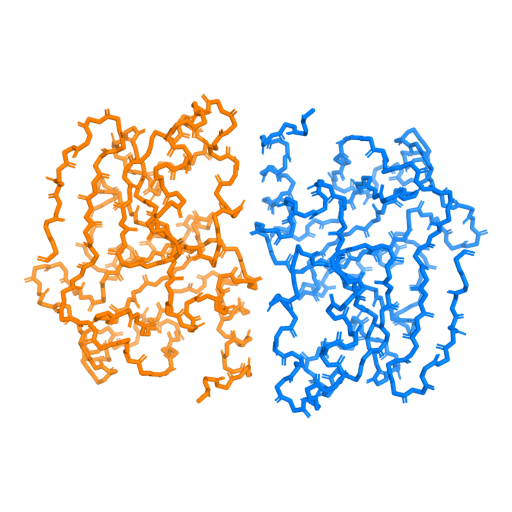.102 1 96.25 102 VAL A N 1
ATOM 828 C CA . VAL A 1 102 ? -7.238 7.727 13.867 1 96.25 102 VAL A CA 1
ATOM 829 C C . VAL A 1 102 ? -8.266 8.852 13.766 1 96.25 102 VAL A C 1
ATOM 831 O O . VAL A 1 102 ? -7.914 9.992 13.438 1 96.25 102 VAL A O 1
ATOM 834 N N . THR A 1 103 ? -9.5 8.562 14.133 1 96.12 103 THR A N 1
ATOM 835 C CA . THR A 1 103 ? -10.602 9.469 13.836 1 96.12 103 THR A CA 1
ATOM 836 C C . THR A 1 103 ? -10.852 10.422 15 1 96.12 103 THR A C 1
ATOM 838 O O . THR A 1 103 ? -11.492 11.469 14.828 1 96.12 103 THR A O 1
ATOM 841 N N . GLY A 1 104 ? -10.398 10.047 16.188 1 95.56 104 GLY A N 1
ATOM 842 C CA . GLY A 1 104 ? -10.75 10.812 17.375 1 95.56 104 GLY A CA 1
ATOM 843 C C . GLY A 1 104 ? -12.219 10.734 17.719 1 95.56 104 GLY A C 1
ATOM 844 O O . GLY A 1 104 ? -12.812 9.656 17.719 1 95.56 104 GLY A O 1
ATOM 845 N N . VAL A 1 105 ? -12.75 11.859 18.062 1 95.44 105 VAL A N 1
ATOM 846 C CA . VAL A 1 105 ? -14.133 11.883 18.531 1 95.44 105 VAL A CA 1
ATOM 847 C C . VAL A 1 105 ? -15.07 12.141 17.344 1 95.44 105 VAL A C 1
ATOM 849 O O . VAL A 1 105 ? -16.281 12.273 17.531 1 95.44 105 VAL A O 1
ATOM 852 N N . HIS A 1 106 ? -14.602 12.203 16.141 1 95.2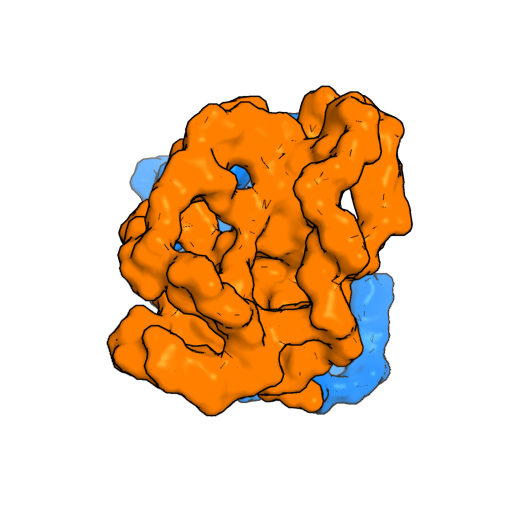5 106 HIS A N 1
ATOM 853 C CA . HIS A 1 106 ? -15.375 12.633 14.977 1 95.25 106 HIS A CA 1
ATOM 854 C C . HIS A 1 106 ? -15.969 11.438 14.242 1 95.25 106 HIS A C 1
ATOM 856 O O . HIS A 1 106 ? -15.406 10.336 14.281 1 95.25 106 HIS A O 1
ATOM 862 N N . ASP A 1 107 ? -16.969 11.664 13.555 1 95.88 107 ASP A N 1
ATOM 863 C CA . ASP A 1 107 ? -17.578 10.656 12.695 1 95.88 107 ASP A CA 1
ATOM 864 C C . ASP A 1 107 ? -17.047 10.75 11.273 1 95.88 107 ASP A C 1
ATOM 866 O O . ASP A 1 107 ? -17.5 10.023 10.383 1 95.88 107 ASP A O 1
ATOM 870 N N . THR A 1 108 ? -16.125 11.688 11.07 1 96.38 108 THR A N 1
ATOM 871 C CA . THR A 1 108 ? -15.484 11.859 9.773 1 96.38 108 THR A CA 1
ATOM 872 C C . THR A 1 108 ? -13.969 11.695 9.883 1 96.38 108 THR A C 1
ATOM 874 O O . THR A 1 108 ? -13.422 11.719 10.984 1 96.38 108 THR A O 1
ATOM 877 N N . VAL A 1 109 ? -13.391 11.43 8.789 1 97.38 109 VAL A N 1
ATOM 878 C CA . VAL A 1 109 ? -11.938 11.352 8.68 1 97.38 109 VAL A CA 1
ATOM 879 C C . VAL A 1 109 ? -11.461 12.234 7.527 1 97.38 109 VAL A C 1
ATOM 881 O O . VAL A 1 109 ? -12.148 12.359 6.512 1 97.38 109 VAL A O 1
ATOM 884 N N . ALA A 1 110 ? -10.367 12.867 7.738 1 97.62 110 ALA A N 1
ATOM 885 C CA . ALA A 1 110 ? -9.758 13.688 6.695 1 97.62 110 ALA A CA 1
ATOM 886 C C . ALA A 1 110 ? -8.922 12.844 5.746 1 97.62 110 ALA A C 1
ATOM 888 O O . ALA A 1 110 ? -8.039 12.102 6.184 1 97.62 110 ALA A O 1
ATOM 889 N N . LEU A 1 111 ? -9.188 12.961 4.438 1 98.12 111 LEU A N 1
ATOM 890 C CA . LEU A 1 111 ? -8.484 12.188 3.418 1 98.12 111 LEU A CA 1
ATOM 891 C C . LEU A 1 111 ? -7.824 13.109 2.4 1 98.12 111 LEU A C 1
ATOM 893 O O . LEU A 1 111 ? -8.406 14.117 1.99 1 98.12 111 LEU A O 1
ATOM 897 N N . ARG A 1 112 ? -6.656 12.734 2.016 1 97.81 112 ARG A N 1
ATOM 898 C CA . ARG A 1 112 ? -5.965 13.461 0.953 1 97.81 112 ARG A CA 1
ATOM 899 C C . ARG A 1 112 ? -5.223 12.5 0.03 1 97.81 112 ARG A C 1
ATOM 901 O O . ARG A 1 112 ? -4.566 11.562 0.495 1 97.81 112 ARG A O 1
ATOM 908 N N . VAL A 1 113 ? -5.41 12.672 -1.241 1 97.75 113 VAL A N 1
ATOM 909 C CA . VAL A 1 113 ? -4.559 12.023 -2.232 1 97.75 113 VAL A CA 1
ATOM 910 C C . VAL A 1 113 ? -3.473 12.992 -2.693 1 97.75 113 VAL A C 1
ATOM 912 O O . VAL A 1 113 ? -3.758 13.969 -3.395 1 97.75 113 VAL A O 1
ATOM 915 N N . SER A 1 114 ? -2.26 12.695 -2.326 1 96.56 114 SER A N 1
ATOM 916 C CA . SER A 1 114 ? -1.152 13.633 -2.48 1 96.56 114 SER A CA 1
ATOM 917 C C . SER A 1 114 ? -0.644 13.656 -3.918 1 96.56 114 SER A C 1
ATOM 919 O O . SER A 1 114 ? -0.643 12.625 -4.598 1 96.56 114 SER A O 1
ATOM 921 N N . ASP A 1 115 ? -0.199 14.844 -4.324 1 94.88 115 ASP A N 1
ATOM 922 C CA . ASP A 1 115 ? 0.513 14.906 -5.598 1 94.88 115 ASP A CA 1
ATOM 923 C C . ASP A 1 115 ? 2.02 15.031 -5.379 1 94.88 115 ASP A C 1
ATOM 925 O O . ASP A 1 115 ? 2.777 15.219 -6.332 1 94.88 115 ASP A O 1
ATOM 929 N N . HIS A 1 116 ? 2.459 14.977 -4.117 1 95.31 116 HIS A N 1
ATOM 930 C CA . HIS A 1 116 ? 3.887 14.977 -3.82 1 95.31 116 HIS A CA 1
ATOM 931 C C . HIS A 1 116 ? 4.523 13.633 -4.152 1 95.31 116 HIS A C 1
ATOM 933 O O . HIS A 1 116 ? 4.082 12.594 -3.658 1 95.31 116 HIS A O 1
ATOM 939 N N . PRO A 1 117 ? 5.562 13.656 -4.93 1 93 117 PRO A N 1
ATOM 940 C CA . PRO A 1 117 ? 6.094 12.391 -5.445 1 93 117 PRO A CA 1
ATOM 941 C C . PRO A 1 117 ? 6.57 11.453 -4.336 1 93 117 PRO A C 1
ATOM 943 O O . PRO A 1 117 ? 6.297 10.25 -4.383 1 93 117 PRO A O 1
ATOM 946 N N . GLN A 1 118 ? 7.152 11.938 -3.332 1 93.56 118 GLN A N 1
ATOM 947 C CA . GLN A 1 118 ? 7.695 11.094 -2.275 1 93.56 118 GLN A CA 1
ATOM 948 C C . GLN A 1 118 ? 6.582 10.508 -1.414 1 93.56 118 GLN A C 1
ATOM 950 O O . GLN A 1 118 ? 6.668 9.359 -0.975 1 93.56 118 GLN A O 1
ATOM 955 N N . VAL A 1 119 ? 5.609 11.289 -1.166 1 95.5 119 VAL A N 1
ATOM 956 C CA . VAL A 1 119 ? 4.453 10.797 -0.42 1 95.5 119 VAL A CA 1
ATOM 957 C C . VAL A 1 119 ? 3.77 9.68 -1.205 1 95.5 119 VAL A C 1
ATOM 959 O O . VAL A 1 119 ? 3.428 8.641 -0.644 1 95.5 119 VAL A O 1
ATOM 962 N N . ARG A 1 120 ? 3.613 9.922 -2.465 1 94.94 120 ARG A N 1
ATOM 963 C CA . ARG A 1 120 ? 2.998 8.922 -3.33 1 94.94 120 ARG A CA 1
ATOM 964 C C . ARG A 1 120 ? 3.807 7.625 -3.33 1 94.94 120 ARG A C 1
ATOM 966 O O . ARG A 1 120 ? 3.24 6.535 -3.236 1 94.94 120 ARG A O 1
ATOM 973 N N . ASP A 1 121 ? 5.098 7.832 -3.414 1 93.88 121 ASP A N 1
ATOM 974 C CA . ASP A 1 121 ? 5.977 6.664 -3.424 1 93.88 121 ASP A CA 1
ATOM 975 C C . ASP A 1 121 ? 5.848 5.871 -2.125 1 93.88 121 ASP A C 1
ATOM 977 O O . ASP A 1 121 ? 5.754 4.641 -2.152 1 93.88 121 ASP A O 1
ATOM 981 N N . LEU A 1 122 ? 5.809 6.508 -1.035 1 95.5 122 LEU A N 1
ATOM 982 C CA . LEU A 1 122 ? 5.676 5.852 0.26 1 95.5 122 LEU A CA 1
ATOM 983 C C . LEU A 1 122 ? 4.348 5.105 0.36 1 95.5 122 LEU A C 1
ATOM 985 O O . LEU A 1 122 ? 4.324 3.916 0.68 1 95.5 122 LEU A O 1
ATOM 989 N N . CYS A 1 123 ? 3.322 5.785 0.006 1 96.94 123 CYS A N 1
ATOM 990 C CA . CYS A 1 123 ? 1.988 5.211 0.14 1 96.94 123 CYS A CA 1
ATOM 991 C C . CYS A 1 123 ? 1.797 4.047 -0.825 1 96.94 123 CYS A C 1
ATOM 993 O O . CYS A 1 123 ? 1.047 3.113 -0.538 1 96.94 123 CYS A O 1
ATOM 995 N N . SER A 1 124 ? 2.459 4.141 -1.945 1 94.75 124 SER A N 1
ATOM 996 C CA . SER A 1 124 ? 2.354 3.043 -2.904 1 94.75 124 SER A CA 1
ATOM 997 C C . SER A 1 124 ? 2.906 1.746 -2.324 1 94.75 124 SER A C 1
ATOM 999 O O . SER A 1 124 ? 2.473 0.656 -2.701 1 94.75 124 SER A O 1
ATOM 1001 N N . LEU A 1 125 ? 3.781 1.854 -1.4 1 93.88 125 LEU A N 1
ATOM 1002 C CA . LEU A 1 125 ? 4.469 0.688 -0.859 1 93.88 125 LEU A CA 1
ATOM 1003 C C . LEU A 1 125 ? 3.791 0.197 0.415 1 93.88 125 LEU A C 1
ATOM 1005 O O . LEU A 1 125 ? 3.812 -0.999 0.714 1 93.88 125 LEU A O 1
ATOM 1009 N N . VAL A 1 126 ? 3.145 1.119 1.131 1 94.75 126 VAL A N 1
ATOM 1010 C CA . VAL A 1 126 ? 2.709 0.705 2.461 1 94.75 126 VAL A CA 1
ATOM 1011 C C . VAL A 1 126 ? 1.21 0.958 2.615 1 94.75 126 VAL A C 1
ATOM 1013 O O . VAL A 1 126 ? 0.63 0.665 3.664 1 94.75 126 VAL A O 1
ATOM 1016 N N . GLY A 1 127 ? 0.545 1.441 1.603 1 95 127 GLY A N 1
ATOM 1017 C CA . GLY A 1 127 ? -0.833 1.879 1.755 1 95 127 GLY A CA 1
ATOM 1018 C C . GLY A 1 127 ? -0.955 3.279 2.326 1 95 127 GLY A C 1
ATOM 1019 O O . GLY A 1 127 ? 0.027 4.023 2.373 1 95 127 GLY A O 1
ATOM 1020 N N . PRO A 1 128 ? -2.15 3.652 2.76 1 96.69 128 PRO A N 1
ATOM 1021 C CA . PRO A 1 128 ? -2.352 4.988 3.324 1 96.69 128 PRO A CA 1
ATOM 1022 C C . PRO A 1 128 ? -1.527 5.227 4.586 1 96.69 128 PRO A C 1
ATOM 1024 O O . PRO A 1 128 ? -1.256 4.285 5.336 1 96.69 128 PRO A O 1
ATOM 1027 N N . LEU A 1 129 ? -1.194 6.5 4.789 1 97.81 129 LEU A N 1
ATOM 1028 C CA . LEU A 1 129 ? -0.42 6.902 5.961 1 97.81 129 LEU A CA 1
ATOM 1029 C C . LEU A 1 129 ? -1.164 7.965 6.766 1 97.81 129 LEU A C 1
ATOM 1031 O O . LEU A 1 129 ? -1.922 8.758 6.203 1 97.81 129 LEU A O 1
ATOM 1035 N N . ILE A 1 130 ? -0.941 7.945 8.031 1 97.81 130 ILE A N 1
ATOM 1036 C CA . ILE A 1 130 ? -1.21 9.148 8.812 1 97.81 130 ILE A CA 1
ATOM 1037 C C . ILE A 1 130 ? -0.203 10.234 8.453 1 97.81 130 ILE A C 1
ATOM 1039 O O . ILE A 1 130 ? 0.99 9.961 8.297 1 97.81 130 ILE A O 1
ATOM 1043 N N . SER A 1 131 ? -0.734 11.391 8.32 1 96.5 131 SER A N 1
ATOM 1044 C CA . SER A 1 131 ? 0.16 12.516 8.055 1 96.5 131 SER A CA 1
ATOM 1045 C C . SER A 1 131 ? -0.296 13.766 8.789 1 96.5 131 SER A C 1
ATOM 1047 O O . SER A 1 131 ? -1.464 14.156 8.703 1 96.5 131 SER A O 1
ATOM 1049 N N . THR A 1 132 ? 0.543 14.312 9.555 1 94.25 132 THR A N 1
ATOM 1050 C CA . THR A 1 132 ? 0.313 15.586 10.234 1 94.25 132 THR A CA 1
ATOM 1051 C C . THR A 1 132 ? 1.525 16.5 10.086 1 94.25 132 THR A C 1
ATOM 1053 O O . THR A 1 132 ? 2.627 16.047 9.781 1 94.25 132 THR A O 1
ATOM 1056 N N . SER A 1 133 ? 1.274 17.781 10.211 1 93.88 133 SER A N 1
ATOM 1057 C CA . SER A 1 133 ? 2.379 18.734 10.109 1 93.88 133 SER A CA 1
ATOM 1058 C C . SER A 1 133 ? 3.438 18.453 11.172 1 93.88 133 SER A C 1
ATOM 1060 O O . SER A 1 133 ? 3.109 18.125 12.312 1 93.88 133 SER A O 1
ATOM 1062 N N . ALA A 1 134 ? 4.629 18.641 10.766 1 95.62 134 ALA A N 1
ATOM 1063 C CA . ALA A 1 134 ? 5.73 18.422 11.695 1 95.62 134 ALA A CA 1
ATOM 1064 C C . ALA A 1 134 ? 5.977 19.656 12.555 1 95.62 134 ALA A C 1
ATOM 1066 O O . ALA A 1 134 ? 6.828 20.484 12.227 1 95.62 134 ALA A O 1
ATOM 1067 N N . ASN A 1 135 ? 5.328 19.688 13.562 1 94.88 135 ASN A N 1
ATOM 1068 C CA . ASN A 1 135 ? 5.492 20.719 14.562 1 94.88 135 ASN A CA 1
ATOM 1069 C C . ASN A 1 135 ? 4.891 20.312 15.906 1 94.88 135 ASN A C 1
ATOM 1071 O O . ASN A 1 135 ? 3.891 19.594 15.945 1 94.88 135 ASN A O 1
ATOM 1075 N N . PRO A 1 136 ? 5.559 20.781 17 1 89.94 136 PRO A N 1
ATOM 1076 C CA . PRO A 1 136 ? 4.824 20.656 18.266 1 89.94 136 PRO A CA 1
ATOM 1077 C C . PRO A 1 136 ? 3.547 21.5 18.281 1 89.94 136 PRO A C 1
ATOM 1079 O O . PRO A 1 136 ? 3.428 22.469 17.531 1 89.94 136 PRO A O 1
ATOM 1082 N N . GLN A 1 137 ? 2.639 21.031 19.109 1 85.5 137 GLN A N 1
ATOM 1083 C CA . GLN A 1 137 ? 1.371 21.75 19.188 1 85.5 137 GLN A CA 1
ATOM 1084 C C . GLN A 1 137 ? 1.599 23.234 19.438 1 85.5 137 GLN A C 1
ATOM 1086 O O . GLN A 1 137 ? 2.338 23.609 20.344 1 85.5 137 GLN A O 1
ATOM 1091 N N . GLY A 1 138 ? 1.059 24.094 18.609 1 85.25 138 GLY A N 1
ATOM 1092 C CA . GLY A 1 138 ? 1.111 25.531 18.797 1 85.25 138 GLY A CA 1
ATOM 1093 C C . GLY A 1 138 ? 2.268 26.188 18.062 1 85.25 138 GLY A C 1
ATOM 1094 O O . GLY A 1 138 ? 2.35 27.422 18 1 85.25 138 GLY A O 1
ATOM 1095 N N . ARG A 1 139 ? 3.172 25.516 17.547 1 91.75 139 ARG A N 1
ATOM 1096 C CA . ARG A 1 139 ? 4.32 26.047 16.828 1 91.75 139 ARG A CA 1
ATOM 1097 C C . ARG A 1 139 ? 4.113 25.953 15.312 1 91.75 139 ARG A C 1
ATOM 1099 O O . ARG A 1 139 ? 3.287 25.156 14.852 1 91.75 139 ARG A O 1
ATOM 1106 N N . PRO A 1 140 ? 4.832 26.781 14.609 1 93.56 140 PRO A N 1
ATOM 1107 C CA . PRO A 1 140 ? 4.691 26.719 13.156 1 93.56 140 PRO A CA 1
ATOM 1108 C C . PRO A 1 140 ? 5.23 25.406 12.57 1 93.56 140 PRO A C 1
ATOM 1110 O O . PRO A 1 140 ? 6.195 24.844 13.102 1 93.56 140 PRO A O 1
ATOM 1113 N N . ALA A 1 141 ? 4.613 25.016 11.484 1 94.25 141 ALA A N 1
ATOM 1114 C CA . ALA A 1 141 ? 5.051 23.797 10.812 1 94.25 141 ALA A CA 1
ATOM 1115 C C . ALA A 1 141 ? 6.477 23.938 10.289 1 94.25 141 ALA A C 1
ATOM 1117 O O . ALA A 1 141 ? 6.855 25 9.781 1 94.25 141 ALA A O 1
ATOM 1118 N N . ALA A 1 142 ? 7.273 22.891 10.406 1 96.12 142 ALA A N 1
ATOM 1119 C CA . ALA A 1 142 ? 8.641 22.875 9.891 1 96.12 142 ALA A CA 1
ATOM 1120 C C . ALA A 1 142 ? 8.656 22.938 8.367 1 96.12 142 ALA A C 1
ATOM 1122 O O . ALA A 1 142 ? 7.914 22.203 7.711 1 96.12 142 ALA A O 1
ATOM 1123 N N . ARG A 1 143 ? 9.57 23.75 7.832 1 95.69 143 ARG A N 1
ATOM 1124 C CA . ARG A 1 143 ? 9.703 23.859 6.383 1 95.69 143 ARG A CA 1
ATOM 1125 C C . ARG A 1 143 ? 11.086 23.406 5.926 1 95.69 143 ARG A C 1
ATOM 1127 O O . ARG A 1 143 ? 11.406 23.484 4.738 1 95.69 143 ARG A O 1
ATOM 1134 N N . THR A 1 144 ? 11.875 22.953 6.895 1 95.31 144 THR A N 1
ATOM 1135 C CA . THR A 1 144 ? 13.203 22.422 6.598 1 95.31 144 THR A CA 1
ATOM 1136 C C . THR A 1 144 ? 13.484 21.188 7.441 1 95.31 144 THR A C 1
ATOM 1138 O O . THR A 1 144 ? 12.922 21.016 8.523 1 95.31 144 THR A O 1
ATOM 1141 N N . ARG A 1 145 ? 14.375 20.422 6.875 1 94.81 145 ARG A N 1
ATOM 1142 C CA . ARG A 1 145 ? 14.805 19.25 7.625 1 94.81 145 ARG A CA 1
ATOM 1143 C C . ARG A 1 145 ? 15.414 19.641 8.969 1 94.81 145 ARG A C 1
ATOM 1145 O O . ARG A 1 145 ? 15.18 18.984 9.984 1 94.81 145 ARG A O 1
ATOM 1152 N N . LEU A 1 146 ? 16.219 20.688 8.977 1 95.94 146 LEU A N 1
ATOM 1153 C CA . LEU A 1 146 ? 16.875 21.172 10.188 1 95.94 146 LEU A CA 1
ATOM 1154 C C . LEU A 1 146 ? 15.844 21.516 11.258 1 95.94 146 LEU A C 1
ATOM 1156 O O . LEU A 1 146 ? 16.016 21.188 12.43 1 95.94 146 LEU A O 1
ATOM 1160 N N . ARG A 1 147 ? 14.773 22.156 10.836 1 96.56 147 ARG A N 1
ATOM 1161 C CA . ARG A 1 147 ? 13.727 22.531 11.773 1 96.56 147 ARG A CA 1
ATOM 1162 C C . ARG A 1 147 ? 13.055 21.297 12.367 1 96.56 147 ARG A C 1
ATOM 1164 O O . ARG A 1 147 ? 12.703 21.281 13.555 1 96.56 147 ARG A O 1
ATOM 1171 N N . VAL A 1 148 ? 12.875 20.25 11.586 1 96.62 148 VAL A N 1
ATOM 1172 C CA . VAL A 1 148 ? 12.312 19 12.07 1 96.62 148 VAL A CA 1
ATOM 1173 C C . VAL A 1 148 ? 13.203 18.422 13.164 1 96.62 148 VAL A C 1
ATOM 1175 O O . VAL A 1 148 ? 12.719 18.016 14.227 1 96.62 148 VAL A O 1
ATOM 1178 N N . GLU A 1 149 ? 14.469 18.438 12.906 1 95.44 149 GLU A N 1
ATOM 1179 C CA . GLU A 1 149 ? 15.43 17.891 13.867 1 95.44 149 GLU A CA 1
ATOM 1180 C C . GLU A 1 149 ? 15.453 18.719 15.148 1 95.44 149 GLU A C 1
ATOM 1182 O O . GLU A 1 149 ? 15.617 18.172 16.234 1 95.44 149 GLU A O 1
ATOM 1187 N N . GLN A 1 150 ? 15.281 19.969 14.992 1 95.75 150 GLN A N 1
ATOM 1188 C CA . GLN A 1 150 ? 15.242 20.844 16.156 1 95.75 150 GLN A CA 1
ATOM 1189 C C . GLN A 1 150 ? 14 20.562 17 1 95.75 150 GLN A C 1
ATOM 1191 O O . GLN A 1 150 ? 14.07 20.562 18.234 1 95.75 150 GLN A O 1
ATOM 1196 N N . TYR A 1 151 ? 12.906 20.344 16.281 1 96.06 151 TYR A N 1
ATOM 1197 C CA . TYR A 1 151 ? 11.641 20.125 16.984 1 96.06 151 TYR A CA 1
ATOM 1198 C C . TYR A 1 151 ? 11.641 18.75 17.656 1 96.06 151 TYR A C 1
ATOM 1200 O O . TYR A 1 151 ? 11.141 18.609 18.781 1 96.06 151 TYR A O 1
ATOM 1208 N N . PHE A 1 152 ? 12.203 17.719 16.969 1 96.12 152 PHE A N 1
ATOM 1209 C CA . PHE A 1 152 ? 11.945 16.344 17.406 1 96.12 152 PHE A CA 1
ATOM 1210 C C . PHE A 1 152 ? 13.25 15.562 17.531 1 96.12 152 PHE A C 1
ATOM 1212 O O . PHE A 1 152 ? 13.273 14.352 17.281 1 96.12 152 PHE A O 1
ATOM 1219 N N . ARG A 1 153 ? 14.234 16.156 17.922 1 90.44 153 ARG A N 1
ATOM 1220 C CA . ARG A 1 153 ? 15.539 15.523 18.031 1 90.44 153 ARG A CA 1
ATOM 1221 C C . ARG A 1 153 ? 15.438 14.203 18.797 1 90.44 153 ARG A C 1
ATOM 1223 O O . ARG A 1 153 ? 15.016 14.18 19.953 1 90.44 153 ARG A O 1
ATOM 1230 N N . GLY A 1 154 ? 15.75 13.125 18.141 1 93.06 154 GLY A N 1
ATOM 1231 C CA . GLY A 1 154 ? 15.82 11.805 18.766 1 93.06 154 GLY A CA 1
ATOM 1232 C C . GLY A 1 154 ? 14.453 11.18 18.969 1 93.06 154 GLY A C 1
ATOM 1233 O O . GLY A 1 154 ? 14.344 10.07 19.5 1 93.06 154 GLY A O 1
ATOM 1234 N N . GLN A 1 155 ? 13.383 11.805 18.625 1 95.69 155 GLN A N 1
ATOM 1235 C CA . GLN A 1 155 ? 12.039 11.312 18.906 1 95.69 155 GLN A CA 1
ATOM 1236 C C . GLN A 1 155 ? 11.445 10.617 17.672 1 95.69 155 GLN A C 1
ATOM 1238 O O . GLN A 1 155 ? 10.562 9.773 17.797 1 95.69 155 GLN A O 1
ATOM 1243 N N . VAL A 1 156 ? 11.891 10.992 16.516 1 96.62 156 VAL A N 1
ATOM 1244 C CA . VAL A 1 156 ? 11.406 10.383 15.273 1 96.62 156 VAL A CA 1
ATOM 1245 C C . VAL A 1 156 ? 12.367 9.297 14.82 1 96.62 156 VAL A C 1
ATOM 1247 O O . VAL A 1 156 ? 13.586 9.438 14.953 1 96.62 156 VAL A O 1
ATOM 1250 N N . ASP A 1 157 ? 11.867 8.234 14.312 1 97.5 157 ASP A N 1
ATOM 1251 C CA . ASP A 1 157 ? 12.672 7.07 13.969 1 97.5 157 ASP A CA 1
ATOM 1252 C C . ASP A 1 157 ? 13.5 7.32 12.711 1 97.5 157 ASP A C 1
ATOM 1254 O O . ASP A 1 157 ? 14.586 6.758 12.547 1 97.5 157 ASP A O 1
ATOM 1258 N N . LEU A 1 158 ? 12.969 8.102 11.781 1 96.75 158 LEU A N 1
ATOM 1259 C CA . LEU A 1 158 ? 13.625 8.336 10.492 1 96.75 158 LEU A CA 1
ATOM 1260 C C . LEU A 1 158 ? 13.172 9.656 9.883 1 96.75 158 LEU A C 1
ATOM 1262 O O . LEU A 1 158 ? 11.984 9.984 9.922 1 96.75 158 LEU A O 1
ATOM 1266 N N . VAL A 1 159 ? 14.094 10.414 9.414 1 96.31 159 VAL A N 1
ATOM 1267 C CA . VAL A 1 159 ? 13.805 11.609 8.617 1 96.31 159 VAL A CA 1
ATOM 1268 C C . VAL A 1 159 ? 14.133 11.336 7.152 1 96.31 159 VAL A C 1
ATOM 1270 O O . VAL A 1 159 ? 15.305 11.234 6.781 1 96.31 159 VAL A O 1
ATOM 1273 N N . LEU A 1 160 ? 13.078 11.227 6.352 1 95.69 160 LEU A N 1
ATOM 1274 C CA . LEU A 1 160 ? 13.258 11 4.922 1 95.69 160 LEU A CA 1
ATOM 1275 C C . LEU A 1 160 ? 13.523 12.312 4.191 1 95.69 160 LEU A C 1
ATOM 1277 O O . LEU A 1 160 ? 12.609 13.117 4.008 1 95.69 160 LEU A O 1
ATOM 1281 N N . GLY A 1 161 ? 14.727 12.438 3.764 1 93.06 161 GLY A N 1
ATOM 1282 C CA . GLY A 1 161 ? 15.102 13.68 3.111 1 93.06 161 GLY A CA 1
ATOM 1283 C C . GLY A 1 161 ? 14.422 13.883 1.77 1 93.06 161 GLY A C 1
ATOM 1284 O O . GLY A 1 161 ? 13.953 12.922 1.156 1 93.06 161 GLY A O 1
ATOM 1285 N N . GLY A 1 162 ? 14.312 15.164 1.31 1 92.12 162 GLY A N 1
ATOM 1286 C CA . GLY A 1 162 ? 13.719 15.57 0.044 1 92.12 162 GLY A CA 1
ATOM 1287 C C . GLY A 1 162 ? 13.281 17.016 0.024 1 92.12 162 GLY A C 1
ATOM 1288 O O . GLY A 1 162 ? 13.516 17.75 0.983 1 92.12 162 GLY A O 1
ATOM 1289 N N . ALA A 1 163 ? 12.695 17.312 -1.147 1 92.62 163 ALA A N 1
ATOM 1290 C CA . ALA A 1 163 ? 12.25 18.703 -1.317 1 92.62 163 ALA A CA 1
ATOM 1291 C C . ALA A 1 163 ? 10.758 18.828 -1.057 1 92.62 163 ALA A C 1
ATOM 1293 O O . ALA A 1 163 ? 9.984 17.906 -1.334 1 92.62 163 ALA A O 1
ATOM 1294 N N . LEU A 1 164 ? 10.438 19.969 -0.548 1 94.12 164 LEU A N 1
ATOM 1295 C CA . LEU A 1 164 ? 9.016 20.297 -0.493 1 94.12 164 LEU A CA 1
ATOM 1296 C C . LEU A 1 164 ? 8.453 20.484 -1.896 1 94.12 164 LEU A C 1
ATOM 1298 O O . LEU A 1 164 ? 9.203 20.609 -2.863 1 94.12 164 LEU A O 1
ATOM 1302 N N . GLY A 1 165 ? 7.105 20.469 -2.006 1 91.56 165 GLY A N 1
ATOM 1303 C CA . GLY A 1 165 ? 6.453 20.641 -3.293 1 91.56 165 GLY A CA 1
ATOM 1304 C C . GLY A 1 165 ? 6.355 22.094 -3.715 1 91.56 165 GLY A C 1
ATOM 1305 O O . GLY A 1 165 ? 5.945 22.406 -4.84 1 91.56 165 GLY A O 1
ATOM 1306 N N . GLY A 1 166 ? 6.66 23 -2.836 1 87.69 166 GLY A N 1
ATOM 1307 C CA . GLY A 1 166 ? 6.723 24.406 -3.227 1 87.69 166 GLY A CA 1
ATOM 1308 C C . GLY A 1 166 ? 5.477 25.188 -2.854 1 87.69 166 GLY A C 1
ATOM 1309 O O . GLY A 1 166 ? 5.422 26.406 -3.039 1 87.69 166 GLY A O 1
ATOM 1310 N N . ARG A 1 167 ? 4.5 24.562 -2.361 1 88.38 167 ARG A N 1
ATOM 1311 C CA . ARG A 1 167 ? 3.289 25.266 -1.952 1 88.38 167 ARG A CA 1
ATOM 1312 C C . ARG A 1 167 ? 3.533 26.094 -0.687 1 88.38 167 ARG A C 1
ATOM 1314 O O . ARG A 1 167 ? 4.297 25.672 0.188 1 88.38 167 ARG A O 1
ATOM 1321 N N . LYS A 1 168 ? 2.725 27.109 -0.618 1 85.38 168 LYS A N 1
ATOM 1322 C CA . LYS A 1 168 ? 2.93 28.016 0.509 1 85.38 168 LYS A CA 1
ATOM 1323 C C . LYS A 1 168 ? 2.09 27.594 1.712 1 85.38 168 LYS A C 1
ATOM 1325 O O . LYS A 1 168 ? 2.539 27.703 2.855 1 85.38 168 LYS A O 1
ATOM 1330 N N . ASN A 1 169 ? 0.869 27.141 1.38 1 85.38 169 ASN A N 1
ATOM 1331 C CA . ASN A 1 169 ? -0.062 26.844 2.461 1 85.38 169 ASN A CA 1
ATOM 1332 C C . ASN A 1 169 ? -0.379 25.359 2.529 1 85.38 169 ASN A C 1
ATOM 1334 O O . ASN A 1 169 ? -0.285 24.656 1.523 1 85.38 169 ASN A O 1
ATOM 1338 N N . PRO A 1 170 ? -0.827 25 3.764 1 84.06 170 PRO A N 1
ATOM 1339 C CA . PRO A 1 170 ? -1.291 23.609 3.885 1 84.06 170 PRO A CA 1
ATOM 1340 C C . PRO A 1 170 ? -2.555 23.344 3.072 1 84.06 170 PRO A C 1
ATOM 1342 O O . PRO A 1 170 ? -3.156 24.281 2.529 1 84.06 170 PRO A O 1
ATOM 1345 N N . SER A 1 171 ? -2.947 22.141 2.939 1 86.06 171 SER A N 1
ATOM 1346 C CA . SER A 1 171 ? -4.066 21.734 2.1 1 86.06 171 SER A CA 1
ATOM 1347 C C . SER A 1 171 ? -5.371 22.375 2.561 1 86.06 171 SER A C 1
ATOM 1349 O O . SER A 1 171 ? -5.531 22.688 3.742 1 86.06 171 SER A O 1
ATOM 1351 N N . LEU A 1 172 ? -6.234 22.578 1.634 1 89.81 172 LEU A N 1
ATOM 1352 C CA . LEU A 1 172 ? -7.609 22.984 1.896 1 89.81 172 LEU A CA 1
ATOM 1353 C C . LEU A 1 172 ? -8.43 21.812 2.436 1 89.81 172 LEU A C 1
ATOM 1355 O O . LEU A 1 172 ? -8.367 20.703 1.896 1 89.81 172 LEU A O 1
ATOM 1359 N N . ILE A 1 173 ? -9.102 22.078 3.518 1 92.69 173 ILE A N 1
ATOM 1360 C CA . ILE A 1 173 ? -9.953 21.016 4.066 1 92.69 173 ILE A CA 1
ATOM 1361 C C . ILE A 1 173 ? -11.422 21.391 3.865 1 92.69 173 ILE A C 1
ATOM 1363 O O . ILE A 1 173 ? -11.867 22.453 4.285 1 92.69 173 ILE A O 1
ATOM 1367 N N . ARG A 1 174 ? -12.164 20.484 3.217 1 95 174 ARG A N 1
ATOM 1368 C CA . ARG A 1 174 ? -13.594 20.656 2.971 1 95 174 ARG A CA 1
ATOM 1369 C C . ARG A 1 174 ? -14.391 19.484 3.514 1 95 174 ARG A C 1
ATOM 1371 O O . ARG A 1 174 ? -13.922 18.344 3.492 1 95 174 ARG A O 1
ATOM 1378 N N . ASP A 1 175 ? -15.547 19.812 3.977 1 95.12 175 ASP A N 1
ATOM 1379 C CA . ASP A 1 175 ? -16.484 18.766 4.367 1 95.12 175 ASP A CA 1
ATOM 1380 C C . ASP A 1 175 ? -17.25 18.234 3.16 1 95.12 175 ASP A C 1
ATOM 1382 O O . ASP A 1 175 ? -17.891 19.016 2.439 1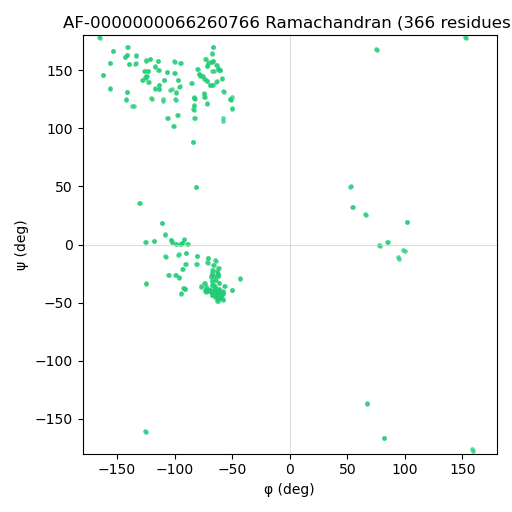 95.12 175 ASP A O 1
ATOM 1386 N N . LEU A 1 176 ? -17.219 16.984 2.979 1 94 176 LEU A N 1
ATOM 1387 C CA . LEU A 1 176 ? -17.812 16.406 1.774 1 94 176 LEU A CA 1
ATOM 1388 C C . LEU A 1 176 ? -19.328 16.516 1.797 1 94 176 LEU A C 1
ATOM 1390 O O . LEU A 1 176 ? -19.953 16.812 0.771 1 94 176 LEU A O 1
ATOM 1394 N N . ALA A 1 177 ? -19.906 16.297 2.963 1 90 177 ALA A N 1
ATOM 1395 C CA . ALA A 1 177 ? -21.359 16.281 3.086 1 90 177 ALA A CA 1
ATOM 1396 C C . ALA A 1 177 ? -21.953 17.672 2.977 1 90 177 ALA A C 1
ATOM 1398 O O . ALA A 1 177 ? -22.969 17.891 2.314 1 90 177 ALA A O 1
ATOM 1399 N N . THR A 1 178 ? -21.297 18.703 3.488 1 90.56 178 THR A N 1
ATOM 1400 C CA . THR A 1 178 ? -21.875 20.031 3.576 1 90.56 178 THR A CA 1
ATOM 1401 C C . THR A 1 178 ? -21.266 20.953 2.527 1 90.56 178 THR A C 1
ATOM 1403 O O . THR A 1 178 ? -21.844 21.984 2.17 1 90.56 178 THR A O 1
ATOM 1406 N N . GLY A 1 179 ? -20.062 20.625 2.143 1 89.5 179 GLY A N 1
ATOM 1407 C CA . GLY A 1 179 ? -19.344 21.484 1.228 1 89.5 179 GLY A CA 1
ATOM 1408 C C . GLY A 1 179 ? -18.609 22.609 1.929 1 89.5 179 GLY A C 1
ATOM 1409 O O . GLY A 1 179 ? -17.891 23.391 1.292 1 89.5 179 GLY A O 1
ATOM 1410 N N . ASN A 1 180 ? -18.656 22.656 3.23 1 90.94 180 ASN A N 1
ATOM 1411 C CA . ASN A 1 180 ? -18.062 23.75 4 1 90.94 180 ASN A CA 1
ATOM 1412 C C . ASN A 1 180 ? -16.547 23.641 4.035 1 90.94 180 ASN A C 1
ATOM 1414 O O . ASN A 1 180 ? -16 22.531 4.141 1 90.94 180 ASN A O 1
ATOM 1418 N N . ILE A 1 181 ? -15.953 24.812 3.963 1 89.38 181 ILE A N 1
ATOM 1419 C CA . ILE A 1 181 ? -14.508 24.875 4.129 1 89.38 181 ILE A CA 1
ATOM 1420 C C . ILE A 1 181 ? -14.156 24.906 5.617 1 89.38 181 ILE A C 1
ATOM 1422 O O . ILE A 1 181 ? -14.602 25.797 6.344 1 89.38 181 ILE A O 1
ATOM 1426 N N . VAL A 1 182 ? -13.438 23.953 6.117 1 89.06 182 VAL A N 1
ATOM 1427 C CA . VAL A 1 182 ? -13.055 23.828 7.52 1 89.06 182 VAL A CA 1
ATOM 1428 C C . VAL A 1 182 ? -11.711 24.5 7.75 1 89.06 182 VAL A C 1
ATOM 1430 O O . VAL A 1 182 ? -11.477 25.094 8.812 1 89.06 182 VAL A O 1
ATOM 1433 N N . ARG A 1 183 ? -10.781 24.375 6.746 1 85 183 ARG A N 1
ATOM 1434 C CA . ARG A 1 183 ? -9.492 25.062 6.734 1 85 183 ARG A CA 1
ATOM 1435 C C . ARG A 1 183 ? -9.195 25.656 5.359 1 85 183 ARG A C 1
ATOM 1437 O O . ARG A 1 183 ? -9.055 24.922 4.383 1 85 183 ARG A O 1
ATOM 1444 N N . PRO A 1 184 ? -9.055 26.906 5.293 1 82.25 184 PRO A N 1
ATOM 1445 C CA . PRO A 1 184 ? -8.773 27.531 3.996 1 82.25 184 PRO A CA 1
ATOM 1446 C C . PRO A 1 184 ? -7.352 27.281 3.514 1 82.25 184 PRO A C 1
ATOM 1448 O O . PRO A 1 184 ? -6.496 26.844 4.297 1 82.25 184 PRO A O 1
ATOM 1451 N N . ALA A 1 185 ? -7.164 27.453 2.123 1 74.38 185 ALA A N 1
ATOM 1452 C CA . ALA A 1 185 ? -5.836 27.328 1.529 1 74.38 185 ALA A CA 1
ATOM 1453 C C . ALA A 1 185 ? -4.98 28.547 1.829 1 74.38 185 ALA A C 1
ATOM 1455 O O . ALA A 1 185 ? -5.5 29.656 1.95 1 74.38 185 ALA A O 1
ATOM 1456 N N . MET B 1 1 ? -19.547 -7.973 -5.211 1 43.31 1 MET B N 1
ATOM 1457 C CA . MET B 1 1 ? -18.672 -6.887 -4.793 1 43.31 1 MET B CA 1
ATOM 1458 C C . MET B 1 1 ? -17.875 -7.281 -3.549 1 43.31 1 MET B C 1
ATOM 1460 O O . MET B 1 1 ? -18.453 -7.742 -2.562 1 43.31 1 MET B O 1
ATOM 1464 N N . VAL B 1 2 ? -16.734 -7.617 -3.705 1 55.44 2 VAL B N 1
ATOM 1465 C CA . VAL B 1 2 ? -16.047 -8.07 -2.5 1 55.44 2 VAL B CA 1
ATOM 1466 C C . VAL B 1 2 ? -16.234 -7.051 -1.382 1 55.44 2 VAL B C 1
ATOM 1468 O O . VAL B 1 2 ? -16.172 -5.84 -1.619 1 55.44 2 VAL B O 1
ATOM 1471 N N . ASN B 1 3 ? -16.703 -7.543 -0.256 1 67.62 3 ASN B N 1
ATOM 1472 C CA . ASN B 1 3 ? -16.984 -6.754 0.941 1 67.62 3 ASN B CA 1
ATOM 1473 C C . ASN B 1 3 ? -15.734 -6.02 1.425 1 67.62 3 ASN B C 1
ATOM 1475 O O . ASN B 1 3 ? -14.734 -6.648 1.779 1 67.62 3 ASN B O 1
ATOM 1479 N N . SER B 1 4 ? -15.719 -4.777 1.272 1 77.12 4 SER B N 1
ATOM 1480 C CA . SER B 1 4 ? -14.656 -3.863 1.683 1 77.12 4 SER B CA 1
ATOM 1481 C C . SER B 1 4 ? -14.141 -4.199 3.08 1 77.12 4 SER B C 1
ATOM 1483 O O . SER B 1 4 ? -12.938 -4.137 3.338 1 77.12 4 SER B O 1
ATOM 1485 N N . TRP B 1 5 ? -15.055 -4.781 3.891 1 82.81 5 TRP B N 1
ATOM 1486 C CA . TRP B 1 5 ? -14.664 -5.121 5.254 1 82.81 5 TRP B CA 1
ATOM 1487 C C . TRP B 1 5 ? -13.75 -6.34 5.27 1 82.81 5 TRP B C 1
ATOM 1489 O O . TRP B 1 5 ? -12.773 -6.383 6.031 1 82.81 5 TRP B O 1
ATOM 1499 N N . ARG B 1 6 ? -14.055 -7.258 4.457 1 88.69 6 ARG B N 1
ATOM 1500 C CA . ARG B 1 6 ? -13.258 -8.477 4.402 1 88.69 6 ARG B CA 1
ATOM 1501 C C . ARG B 1 6 ? -11.859 -8.195 3.859 1 88.69 6 ARG B C 1
ATOM 1503 O O . ARG B 1 6 ? -10.875 -8.773 4.332 1 88.69 6 ARG B O 1
ATOM 1510 N N . VAL B 1 7 ? -11.844 -7.277 2.951 1 92.12 7 VAL B N 1
ATOM 1511 C CA . VAL B 1 7 ? -10.555 -6.902 2.375 1 92.12 7 VAL B CA 1
ATOM 1512 C C . VAL B 1 7 ? -9.719 -6.164 3.416 1 92.12 7 VAL B C 1
ATOM 1514 O O . VAL B 1 7 ? -8.516 -6.395 3.533 1 92.12 7 VAL B O 1
ATOM 1517 N N . GLN B 1 8 ? -10.359 -5.352 4.176 1 89.62 8 GLN B N 1
ATOM 1518 C CA . GLN B 1 8 ? -9.672 -4.621 5.234 1 89.62 8 GLN B CA 1
ATOM 1519 C C . GLN B 1 8 ? -9.133 -5.574 6.301 1 89.62 8 GLN B C 1
ATOM 1521 O O . GLN B 1 8 ? -8.016 -5.398 6.789 1 89.62 8 GLN B O 1
ATOM 1526 N N . GLN B 1 9 ? -9.953 -6.473 6.598 1 91.25 9 GLN B N 1
ATOM 1527 C CA . GLN B 1 9 ? -9.516 -7.469 7.566 1 91.25 9 GLN B CA 1
ATOM 1528 C C . GLN B 1 9 ? -8.32 -8.258 7.047 1 91.25 9 GLN B C 1
ATOM 1530 O O . GLN B 1 9 ? -7.352 -8.484 7.773 1 91.25 9 GLN B O 1
ATOM 1535 N N . ALA B 1 10 ? -8.438 -8.68 5.824 1 95.38 10 ALA B N 1
ATOM 1536 C CA . ALA B 1 10 ? -7.332 -9.414 5.215 1 95.38 10 ALA B CA 1
ATOM 1537 C C . ALA B 1 10 ? -6.055 -8.57 5.195 1 95.38 10 ALA B C 1
ATOM 1539 O O . ALA B 1 10 ? -4.969 -9.078 5.477 1 95.38 10 ALA B O 1
ATOM 1540 N N . ALA B 1 11 ? -6.215 -7.312 4.898 1 94.56 11 ALA B N 1
ATOM 1541 C CA . ALA B 1 11 ? -5.074 -6.402 4.871 1 94.56 11 ALA B CA 1
ATOM 1542 C C . ALA B 1 11 ? -4.414 -6.305 6.246 1 94.56 11 ALA B C 1
ATOM 1544 O O . ALA B 1 11 ? -3.188 -6.332 6.352 1 94.56 11 ALA B O 1
ATOM 1545 N N . ARG B 1 12 ? -5.223 -6.227 7.266 1 91 12 ARG B N 1
ATOM 1546 C CA . ARG B 1 12 ? -4.711 -6.172 8.633 1 91 12 ARG B CA 1
ATOM 1547 C C . ARG B 1 12 ? -3.936 -7.441 8.977 1 91 12 ARG B C 1
ATOM 1549 O O . ARG B 1 12 ? -2.867 -7.375 9.586 1 91 12 ARG B O 1
ATOM 1556 N N . GLU B 1 13 ? -4.461 -8.547 8.555 1 95.19 13 GLU B N 1
ATOM 1557 C CA . GLU B 1 13 ? -3.811 -9.828 8.828 1 95.19 13 GLU B CA 1
ATOM 1558 C C . GLU B 1 13 ? -2.48 -9.93 8.086 1 95.19 13 GLU B C 1
ATOM 1560 O O . GLU B 1 13 ? -1.489 -10.406 8.648 1 95.19 13 GLU B O 1
ATOM 1565 N N . ILE B 1 14 ? -2.457 -9.469 6.902 1 96.06 14 ILE B N 1
ATOM 1566 C CA . ILE B 1 14 ? -1.235 -9.508 6.105 1 96.06 14 ILE B CA 1
ATOM 1567 C C . ILE B 1 14 ? -0.153 -8.664 6.777 1 96.06 14 ILE B C 1
ATOM 1569 O O . ILE B 1 14 ? 0.991 -9.102 6.91 1 96.06 14 ILE B O 1
ATOM 1573 N N . ARG B 1 15 ? -0.575 -7.504 7.219 1 91.88 15 ARG B N 1
ATOM 1574 C CA . ARG B 1 15 ? 0.362 -6.609 7.891 1 91.88 15 ARG B CA 1
ATOM 1575 C C . ARG B 1 15 ? 0.91 -7.246 9.164 1 91.88 15 ARG B C 1
ATOM 1577 O O . ARG B 1 15 ? 2.045 -6.977 9.562 1 91.88 15 ARG B O 1
ATOM 1584 N N . ALA B 1 16 ? 0.132 -8.102 9.688 1 91.75 16 ALA B N 1
ATOM 1585 C CA . ALA B 1 16 ? 0.521 -8.766 10.93 1 91.75 16 ALA B CA 1
ATOM 1586 C C . ALA B 1 16 ? 1.321 -10.031 10.641 1 91.75 16 ALA B C 1
ATOM 1588 O O . ALA B 1 16 ? 1.645 -10.789 11.562 1 91.75 16 ALA B O 1
ATOM 1589 N N . GLY B 1 17 ? 1.561 -10.367 9.352 1 95.12 17 GLY B N 1
ATOM 1590 C CA . GLY B 1 17 ? 2.432 -11.477 9 1 95.12 17 GLY B CA 1
ATOM 1591 C C . GLY B 1 17 ? 1.671 -12.727 8.594 1 95.12 17 GLY B C 1
ATOM 1592 O O . GLY B 1 17 ? 2.234 -13.82 8.57 1 95.12 17 GLY B O 1
ATOM 1593 N N . ALA B 1 18 ? 0.467 -12.594 8.242 1 97.19 18 ALA B N 1
ATOM 1594 C CA . ALA B 1 18 ? -0.359 -13.758 7.906 1 97.19 18 ALA B CA 1
ATOM 1595 C C . ALA B 1 18 ? -0.072 -14.234 6.484 1 97.19 18 ALA B C 1
ATOM 1597 O O . ALA B 1 18 ? 0.341 -13.453 5.629 1 97.19 18 ALA B O 1
ATOM 1598 N N . VAL B 1 19 ? -0.265 -15.516 6.289 1 98.31 19 VAL B N 1
ATOM 1599 C CA . VAL B 1 19 ? -0.385 -16.125 4.973 1 98.31 19 VAL B CA 1
ATOM 1600 C C . VAL B 1 19 ? -1.858 -16.344 4.633 1 98.31 19 VAL B C 1
ATOM 1602 O O . VAL B 1 19 ? -2.588 -17 5.391 1 98.31 19 VAL B O 1
ATOM 1605 N N . ILE B 1 20 ? -2.258 -15.812 3.502 1 98.06 20 ILE B N 1
ATOM 1606 C CA . ILE B 1 20 ? -3.686 -15.891 3.211 1 98.06 20 ILE B CA 1
ATOM 1607 C C . ILE B 1 20 ? -3.902 -16.547 1.853 1 98.06 20 ILE B C 1
ATOM 1609 O O . ILE B 1 20 ? -2.994 -16.578 1.021 1 98.06 20 ILE B O 1
ATOM 1613 N N . ALA B 1 21 ? -5.098 -17.078 1.644 1 98.06 21 ALA B N 1
ATOM 1614 C CA . ALA B 1 21 ? -5.555 -17.562 0.34 1 98.06 21 ALA B CA 1
ATOM 1615 C C . ALA B 1 21 ? -6.633 -16.641 -0.23 1 98.06 21 ALA B C 1
ATOM 1617 O O . ALA B 1 21 ? -7.48 -16.141 0.509 1 98.06 21 ALA B O 1
ATOM 1618 N N . TYR B 1 22 ? -6.613 -16.406 -1.501 1 97.31 22 TYR B N 1
ATOM 1619 C CA . TYR B 1 22 ? -7.543 -15.492 -2.148 1 97.31 22 TYR B CA 1
ATOM 1620 C C . TYR B 1 22 ? -7.695 -15.82 -3.629 1 97.31 22 TYR B C 1
ATOM 1622 O O . TYR B 1 22 ? -6.816 -16.453 -4.223 1 97.31 22 TYR B O 1
ATOM 1630 N N . PRO B 1 23 ? -8.797 -15.422 -4.191 1 96 23 PRO B N 1
ATOM 1631 C CA . PRO B 1 23 ? -8.977 -15.688 -5.621 1 96 23 PRO B CA 1
ATOM 1632 C C . PRO B 1 23 ? -8.195 -14.719 -6.508 1 96 23 PRO B C 1
ATOM 1634 O O . PRO B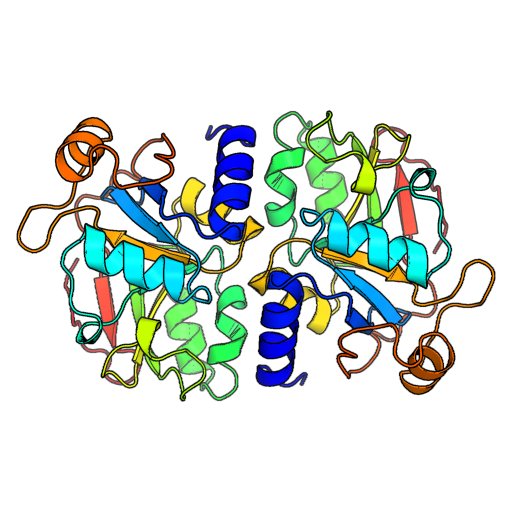 1 23 ? -8.008 -13.555 -6.141 1 96 23 PRO B O 1
ATOM 1637 N N . THR B 1 24 ? -7.75 -15.258 -7.578 1 95.06 24 THR B N 1
ATOM 1638 C CA . THR B 1 24 ? -7.109 -14.453 -8.609 1 95.06 24 THR B CA 1
ATOM 1639 C C . THR B 1 24 ? -7.789 -14.664 -9.961 1 95.06 24 THR B C 1
ATOM 1641 O O . THR B 1 24 ? -8.969 -15.008 -10.023 1 95.06 24 THR B O 1
ATOM 1644 N N . GLU B 1 25 ? -7.113 -14.32 -11.016 1 93.12 25 GLU B N 1
ATOM 1645 C CA . GLU B 1 25 ? -7.711 -14.32 -12.344 1 93.12 25 GLU B CA 1
ATOM 1646 C C . GLU B 1 25 ? -8.117 -15.727 -12.773 1 93.12 25 GLU B C 1
ATOM 1648 O O . GLU B 1 25 ? -9.18 -15.914 -13.367 1 93.12 25 GLU B O 1
ATOM 1653 N N . ALA B 1 26 ? -7.281 -16.719 -12.453 1 92.62 26 ALA B N 1
ATOM 1654 C CA . ALA B 1 26 ? -7.539 -18.047 -12.984 1 92.62 26 ALA B CA 1
ATOM 1655 C C . ALA B 1 26 ? -7.625 -19.078 -11.859 1 92.62 26 ALA B C 1
ATOM 1657 O O . ALA B 1 26 ? -8.352 -20.078 -11.977 1 92.62 26 ALA B O 1
ATOM 1658 N N . VAL B 1 27 ? -6.883 -18.875 -10.875 1 94.81 27 VAL B N 1
ATOM 1659 C CA . VAL B 1 27 ? -6.801 -19.844 -9.789 1 94.81 27 VAL B CA 1
ATOM 1660 C C . VAL B 1 27 ? -6.719 -19.109 -8.453 1 94.81 27 VAL B C 1
ATOM 1662 O O . VAL B 1 27 ? -6.52 -17.891 -8.414 1 94.81 27 VAL B O 1
ATOM 1665 N N . TRP B 1 28 ? -6.859 -19.906 -7.414 1 96.25 28 TRP B N 1
ATOM 1666 C CA . TRP B 1 28 ? -6.629 -19.344 -6.086 1 96.25 28 TRP B CA 1
ATOM 1667 C C . TRP B 1 28 ? -5.137 -19.156 -5.824 1 96.25 28 TRP B C 1
ATOM 1669 O O . TRP B 1 28 ? -4.316 -19.953 -6.293 1 96.25 28 TRP B O 1
ATOM 1679 N N . GLY B 1 29 ? -4.848 -18.125 -5.121 1 96.44 29 GLY B N 1
ATOM 1680 C CA . GLY B 1 29 ? -3.467 -17.828 -4.766 1 96.44 29 GLY B CA 1
ATOM 1681 C C . GLY B 1 29 ? -3.213 -17.859 -3.271 1 96.44 29 GLY B C 1
ATOM 1682 O O . GLY B 1 29 ? -4.133 -17.656 -2.477 1 96.44 29 GLY B O 1
ATOM 1683 N N . LEU B 1 30 ? -1.979 -18.156 -2.926 1 97.25 30 LEU B N 1
ATOM 1684 C CA . LEU B 1 30 ? -1.442 -17.906 -1.591 1 97.25 30 LEU B CA 1
ATOM 1685 C C . LEU B 1 30 ? -0.556 -16.672 -1.579 1 97.25 30 LEU B C 1
ATOM 1687 O O . LEU B 1 30 ? 0.265 -16.484 -2.48 1 97.25 30 LEU B O 1
ATOM 1691 N N . GLY B 1 31 ? -0.805 -15.859 -0.57 1 97.75 31 GLY B N 1
ATOM 1692 C CA . GLY B 1 31 ? -0.06 -14.609 -0.545 1 97.75 31 GLY B CA 1
ATOM 1693 C C . GLY B 1 31 ? 0.325 -14.172 0.855 1 97.75 31 GLY B C 1
ATOM 1694 O O . GLY B 1 31 ? -0.262 -14.633 1.838 1 97.75 31 GLY B O 1
ATOM 1695 N N . CYS B 1 32 ? 1.296 -13.289 0.932 1 98.25 32 CYS B N 1
ATOM 1696 C CA . CYS B 1 32 ? 1.777 -12.68 2.168 1 98.25 32 CYS B CA 1
ATOM 1697 C C . CYS B 1 32 ? 2.639 -11.461 1.877 1 98.25 32 CYS B C 1
ATOM 1699 O O . CYS B 1 32 ? 2.812 -11.078 0.717 1 98.25 32 CYS B O 1
ATOM 1701 N N . ASP B 1 33 ? 3.107 -10.797 2.908 1 96.88 33 ASP B N 1
ATOM 1702 C CA . ASP B 1 33 ? 3.98 -9.633 2.803 1 96.88 33 ASP B CA 1
ATOM 1703 C C . ASP B 1 33 ? 5.383 -10.039 2.35 1 96.88 33 ASP B C 1
ATOM 1705 O O . ASP B 1 33 ? 6.07 -10.797 3.039 1 96.88 33 ASP B O 1
ATOM 1709 N N . PRO B 1 34 ? 5.848 -9.477 1.219 1 96.81 34 PRO B N 1
ATOM 1710 C CA . PRO B 1 34 ? 7.164 -9.867 0.709 1 96.81 34 PRO B CA 1
ATOM 1711 C C . PRO B 1 34 ? 8.305 -9.422 1.626 1 96.81 34 PRO B C 1
ATOM 1713 O O . PRO B 1 34 ? 9.422 -9.938 1.52 1 96.81 34 PRO B O 1
ATOM 1716 N N . TRP B 1 35 ? 8.055 -8.5 2.51 1 92.69 35 TRP B N 1
ATOM 1717 C CA . TRP B 1 35 ? 9.117 -7.953 3.348 1 92.69 35 TRP B CA 1
ATOM 1718 C C . TRP B 1 35 ? 9.117 -8.609 4.723 1 92.69 35 TRP B C 1
ATOM 1720 O O . TRP B 1 35 ? 9.93 -8.258 5.586 1 92.69 35 TRP B O 1
ATOM 1730 N N . ASN B 1 36 ? 8.266 -9.477 4.941 1 94.38 36 ASN B N 1
ATOM 1731 C CA . ASN B 1 36 ? 8.219 -10.273 6.164 1 94.38 36 ASN B CA 1
ATOM 1732 C C . ASN B 1 36 ? 8.797 -11.664 5.945 1 94.38 36 ASN B C 1
ATOM 1734 O O . ASN B 1 36 ? 8.102 -12.562 5.469 1 94.38 36 ASN B O 1
ATOM 1738 N N . GLU B 1 37 ? 9.992 -11.852 6.387 1 96.06 37 GLU B N 1
ATOM 1739 C CA . GLU B 1 37 ? 10.703 -13.102 6.145 1 96.06 37 GLU B CA 1
ATOM 1740 C C . GLU B 1 37 ? 9.969 -14.289 6.754 1 96.06 37 GLU B C 1
ATOM 1742 O O . GLU B 1 37 ? 9.844 -15.344 6.125 1 96.06 37 GLU B O 1
ATOM 1747 N N . GLU B 1 38 ? 9.508 -14.109 7.93 1 96.94 38 GLU B N 1
ATOM 1748 C CA . GLU B 1 38 ? 8.805 -15.195 8.609 1 96.94 38 GLU B CA 1
ATOM 1749 C C . GLU B 1 38 ? 7.555 -15.609 7.832 1 96.94 38 GLU B C 1
ATOM 1751 O O . GLU B 1 38 ? 7.258 -16.797 7.715 1 96.94 38 GLU B O 1
ATOM 1756 N N . ALA B 1 39 ? 6.82 -14.672 7.332 1 97.38 39 ALA B N 1
ATOM 1757 C CA . ALA B 1 39 ? 5.629 -14.969 6.543 1 97.38 39 ALA B CA 1
ATOM 1758 C C . ALA B 1 39 ? 5.984 -15.734 5.27 1 97.38 39 ALA B C 1
ATOM 1760 O O . ALA B 1 39 ? 5.309 -16.703 4.91 1 97.38 39 ALA B O 1
ATOM 1761 N N . VAL B 1 40 ? 7.07 -15.336 4.629 1 97.62 40 VAL B N 1
ATOM 1762 C CA . VAL B 1 40 ? 7.492 -15.984 3.393 1 97.62 40 VAL B CA 1
ATOM 1763 C C . VAL B 1 40 ? 7.945 -17.406 3.689 1 97.62 40 VAL B C 1
ATOM 1765 O O . VAL B 1 40 ? 7.594 -18.344 2.965 1 97.62 40 VAL B O 1
ATOM 1768 N N . ASP B 1 41 ? 8.656 -17.594 4.754 1 97.62 41 ASP B N 1
ATOM 1769 C CA . ASP B 1 41 ? 9.109 -18.922 5.156 1 97.62 41 ASP B CA 1
ATOM 1770 C C . ASP B 1 41 ? 7.918 -19.859 5.398 1 97.62 41 ASP B C 1
ATOM 1772 O O . ASP B 1 41 ? 7.93 -21.016 4.965 1 97.62 41 ASP B O 1
ATOM 1776 N N . ARG B 1 42 ? 6.988 -19.344 6.09 1 97.56 42 ARG B N 1
ATOM 1777 C CA . ARG B 1 42 ? 5.789 -20.125 6.371 1 97.56 42 ARG B CA 1
ATOM 1778 C C . ARG B 1 42 ? 5.062 -20.484 5.082 1 97.56 42 ARG B C 1
ATOM 1780 O O . ARG B 1 42 ? 4.605 -21.625 4.918 1 97.56 42 ARG B O 1
ATOM 1787 N N . LEU B 1 43 ? 4.938 -19.547 4.199 1 97.31 43 LEU B N 1
ATOM 1788 C CA . LEU B 1 43 ? 4.301 -19.797 2.912 1 97.31 43 LEU B CA 1
ATOM 1789 C C . LEU B 1 43 ? 5.02 -20.922 2.16 1 97.31 43 LEU B C 1
ATOM 1791 O O . LEU B 1 43 ? 4.379 -21.828 1.641 1 97.31 43 LEU B O 1
ATOM 1795 N N . LEU B 1 44 ? 6.309 -20.828 2.109 1 96.31 44 LEU B N 1
ATOM 1796 C CA . LEU B 1 44 ? 7.109 -21.844 1.426 1 96.31 44 LEU B CA 1
ATOM 1797 C C . LEU B 1 44 ? 6.938 -23.203 2.086 1 96.31 44 LEU B C 1
ATOM 1799 O O . LEU B 1 44 ? 6.844 -24.234 1.397 1 96.31 44 LEU B O 1
ATOM 1803 N N . ALA B 1 45 ? 6.871 -23.203 3.387 1 96.12 45 ALA B N 1
ATOM 1804 C CA . ALA B 1 45 ? 6.68 -24.453 4.133 1 96.12 45 ALA B CA 1
ATOM 1805 C C . ALA B 1 45 ? 5.316 -25.062 3.836 1 96.12 45 ALA B C 1
ATOM 1807 O O . ALA B 1 45 ? 5.207 -26.266 3.615 1 96.12 45 ALA B O 1
ATOM 1808 N N . ILE B 1 46 ? 4.293 -24.25 3.822 1 95.31 46 ILE B N 1
ATOM 1809 C CA . ILE B 1 46 ? 2.932 -24.688 3.547 1 95.31 46 ILE B CA 1
ATOM 1810 C C . ILE B 1 46 ? 2.877 -25.359 2.18 1 95.31 46 ILE B C 1
ATOM 1812 O O . ILE B 1 46 ? 2.238 -26.406 2.02 1 95.31 46 ILE B O 1
ATOM 1816 N N . LYS B 1 47 ? 3.586 -24.797 1.212 1 93.44 47 LYS B N 1
ATOM 1817 C CA . LYS B 1 47 ? 3.52 -25.297 -0.161 1 93.44 47 LYS B CA 1
ATOM 1818 C C . LYS B 1 47 ? 4.562 -26.375 -0.406 1 93.44 47 LYS B C 1
ATOM 1820 O O . LYS B 1 47 ? 4.574 -27.016 -1.465 1 93.44 47 LYS B O 1
ATOM 1825 N N . ASN B 1 48 ? 5.426 -26.547 0.612 1 92.75 48 ASN B N 1
ATOM 1826 C CA . ASN B 1 48 ? 6.574 -27.422 0.393 1 92.75 48 ASN B CA 1
ATOM 1827 C C . ASN B 1 48 ? 7.359 -27.016 -0.85 1 92.75 48 ASN B C 1
ATOM 1829 O O . ASN B 1 48 ? 7.609 -27.844 -1.73 1 92.75 48 ASN B O 1
ATOM 1833 N N . ARG B 1 49 ? 7.688 -25.703 -0.926 1 90.75 49 ARG B N 1
ATOM 1834 C CA . ARG B 1 49 ? 8.375 -25.094 -2.062 1 90.75 49 ARG B CA 1
ATOM 1835 C C . ARG B 1 49 ? 9.758 -24.609 -1.669 1 90.75 49 ARG B C 1
ATOM 1837 O O . ARG B 1 49 ? 9.938 -24.031 -0.595 1 90.75 49 ARG B O 1
ATOM 1844 N N . SER B 1 50 ? 10.695 -24.875 -2.545 1 91.75 50 SER B N 1
ATOM 1845 C CA . SER B 1 50 ? 12.047 -24.375 -2.301 1 91.75 50 SER B CA 1
ATOM 1846 C C . SER B 1 50 ? 12.125 -22.859 -2.49 1 91.75 50 SER B C 1
ATOM 1848 O O . SER B 1 50 ? 11.562 -22.328 -3.445 1 91.75 50 SER B O 1
ATOM 1850 N N . VAL B 1 51 ? 12.867 -22.203 -1.638 1 92.19 51 VAL B N 1
ATOM 1851 C CA . VAL B 1 51 ? 13.094 -20.766 -1.715 1 92.19 51 VAL B CA 1
ATOM 1852 C C . VAL B 1 51 ? 13.836 -20.422 -3.01 1 92.19 51 VAL B C 1
ATOM 1854 O O . VAL B 1 51 ? 13.688 -19.328 -3.549 1 92.19 51 VAL B O 1
ATOM 1857 N N . ASP B 1 52 ? 14.531 -21.359 -3.594 1 93.06 52 ASP B N 1
ATOM 1858 C CA . ASP B 1 52 ? 15.398 -21.156 -4.75 1 93.06 52 ASP B CA 1
ATOM 1859 C C . ASP B 1 52 ? 14.586 -20.797 -5.988 1 93.06 52 ASP B C 1
ATOM 1861 O O . ASP B 1 52 ? 15.102 -20.141 -6.902 1 93.06 52 ASP B O 1
ATOM 1865 N N . LYS B 1 53 ? 13.391 -21.109 -6.035 1 91.5 53 LYS B N 1
ATOM 1866 C CA . LYS B 1 53 ? 12.57 -20.953 -7.23 1 91.5 53 LYS B CA 1
ATOM 1867 C C . LYS B 1 53 ? 12.094 -19.516 -7.391 1 91.5 53 LYS B C 1
ATOM 1869 O O . LYS B 1 53 ? 11.664 -19.109 -8.477 1 91.5 53 LYS B O 1
ATOM 1874 N N . GLY B 1 54 ? 12.18 -18.781 -6.359 1 93.94 54 GLY B N 1
ATOM 1875 C CA . GLY B 1 54 ? 11.672 -17.422 -6.414 1 93.94 54 GLY B CA 1
ATOM 1876 C C . GLY B 1 54 ? 10.164 -17.328 -6.371 1 93.94 54 GLY B C 1
ATOM 1877 O O . GLY B 1 54 ? 9.477 -18.344 -6.496 1 93.94 54 GLY B O 1
ATOM 1878 N N . LEU B 1 55 ? 9.672 -16.156 -6.188 1 95.69 55 LEU B N 1
ATOM 1879 C CA . LEU B 1 55 ? 8.242 -15.93 -6.035 1 95.69 55 LEU B CA 1
ATOM 1880 C C . LEU B 1 55 ? 7.785 -14.766 -6.902 1 95.69 55 LEU B C 1
ATOM 1882 O O . LEU B 1 55 ? 8.602 -13.961 -7.355 1 95.69 55 LEU B O 1
ATOM 1886 N N . ILE B 1 56 ? 6.52 -14.656 -7.133 1 96.81 56 ILE B N 1
ATOM 1887 C CA . ILE B 1 56 ? 5.922 -13.586 -7.922 1 96.81 56 ILE B CA 1
ATOM 1888 C C . ILE B 1 56 ? 5.43 -12.477 -6.996 1 96.81 56 ILE B C 1
ATOM 1890 O O . ILE B 1 56 ? 4.84 -12.75 -5.945 1 96.81 56 ILE B O 1
ATOM 1894 N N . LEU B 1 57 ? 5.684 -11.258 -7.34 1 98.19 57 LEU B N 1
ATOM 1895 C CA . LEU B 1 57 ? 5.074 -10.102 -6.699 1 98.19 57 LEU B CA 1
ATOM 1896 C C . LEU B 1 57 ? 3.902 -9.578 -7.523 1 98.19 57 LEU B C 1
ATOM 1898 O O . LEU B 1 57 ? 4.023 -9.391 -8.734 1 98.19 57 LEU B O 1
ATOM 1902 N N . VAL B 1 58 ? 2.795 -9.367 -6.852 1 98 58 VAL B N 1
ATOM 1903 C CA . VAL B 1 58 ? 1.637 -8.781 -7.516 1 98 58 VAL B CA 1
ATOM 1904 C C . VAL B 1 58 ? 1.352 -7.402 -6.926 1 98 58 VAL B C 1
ATOM 1906 O O . VAL B 1 58 ? 1.607 -7.16 -5.742 1 98 58 VAL B O 1
ATOM 1909 N N . ALA B 1 59 ? 0.799 -6.543 -7.762 1 97.75 59 ALA B N 1
ATOM 1910 C CA . ALA B 1 59 ? 0.544 -5.164 -7.348 1 97.75 59 ALA B CA 1
ATOM 1911 C C . ALA B 1 59 ? -0.783 -4.66 -7.91 1 97.75 59 ALA B C 1
ATOM 1913 O O . ALA B 1 59 ? -1.354 -5.273 -8.812 1 97.75 59 ALA B O 1
ATOM 1914 N N . ASP B 1 60 ? -1.274 -3.568 -7.332 1 96.25 60 ASP B N 1
ATOM 1915 C CA . ASP B 1 60 ? -2.477 -2.877 -7.793 1 96.25 60 ASP B CA 1
ATOM 1916 C C . ASP B 1 60 ? -2.191 -2.047 -9.039 1 96.25 60 ASP B C 1
ATOM 1918 O O . ASP B 1 60 ? -3.041 -1.933 -9.922 1 96.25 60 ASP B O 1
ATOM 1922 N N . ASN B 1 61 ? -0.982 -1.481 -9.047 1 94.62 61 ASN B N 1
ATOM 1923 C CA . ASN B 1 61 ? -0.55 -0.641 -10.156 1 94.62 61 ASN B CA 1
ATOM 1924 C C . ASN B 1 61 ? 0.97 -0.637 -10.305 1 94.62 61 ASN B C 1
ATOM 1926 O O . ASN B 1 61 ? 1.683 -1.079 -9.398 1 94.62 61 ASN B O 1
ATOM 1930 N N . ILE B 1 62 ? 1.396 -0.12 -11.453 1 94.5 62 ILE B N 1
ATOM 1931 C CA . ILE B 1 62 ? 2.805 -0.235 -11.812 1 94.5 62 ILE B CA 1
ATOM 1932 C C . ILE B 1 62 ? 3.652 0.611 -10.867 1 94.5 62 ILE B C 1
ATOM 1934 O O . ILE B 1 62 ? 4.816 0.294 -10.617 1 94.5 62 ILE B O 1
ATOM 1938 N N . ARG B 1 63 ? 3.164 1.625 -10.25 1 90.94 63 ARG B N 1
ATOM 1939 C CA . ARG B 1 63 ? 3.92 2.527 -9.391 1 90.94 63 ARG B CA 1
ATOM 1940 C C . ARG B 1 63 ? 4.422 1.802 -8.141 1 90.94 63 ARG B C 1
ATOM 1942 O O . ARG B 1 63 ? 5.449 2.178 -7.574 1 90.94 63 ARG B O 1
ATOM 1949 N N . GLN B 1 64 ? 3.711 0.801 -7.773 1 94.44 64 GLN B N 1
ATOM 1950 C CA . GLN B 1 64 ? 4.129 0.025 -6.613 1 94.44 64 GLN B CA 1
ATOM 1951 C C . GLN B 1 64 ? 5.461 -0.678 -6.867 1 94.44 64 GLN B C 1
ATOM 1953 O O . GLN B 1 64 ? 6.105 -1.157 -5.934 1 94.44 64 GLN B O 1
ATOM 1958 N N . PHE B 1 65 ? 5.871 -0.711 -8.156 1 94.94 65 PHE B N 1
ATOM 1959 C CA . PHE B 1 65 ? 7.141 -1.328 -8.523 1 94.94 65 PHE B CA 1
ATOM 1960 C C . PHE B 1 65 ? 8.164 -0.27 -8.914 1 94.94 65 PHE B C 1
ATOM 1962 O O . PHE B 1 65 ? 9.258 -0.598 -9.375 1 94.94 65 PHE B O 1
ATOM 1969 N N . ASP B 1 66 ? 7.941 0.99 -8.75 1 91.31 66 ASP B N 1
ATOM 1970 C CA . ASP B 1 66 ? 8.812 2.08 -9.18 1 91.31 66 ASP B CA 1
ATOM 1971 C C . ASP B 1 66 ? 10.211 1.931 -8.594 1 91.31 66 ASP B C 1
ATOM 1973 O O . ASP B 1 66 ? 11.203 2.264 -9.242 1 91.31 66 ASP B O 1
ATOM 1977 N N . PHE B 1 67 ? 10.289 1.451 -7.422 1 88.62 67 PHE B N 1
ATOM 1978 C CA . PHE B 1 67 ? 11.578 1.337 -6.75 1 88.62 67 PHE B CA 1
ATOM 1979 C C . PHE B 1 67 ? 12.5 0.403 -7.52 1 88.62 67 PHE B C 1
ATOM 1981 O O . PHE B 1 67 ? 13.727 0.489 -7.391 1 88.62 67 PHE B O 1
ATOM 1988 N N . LEU B 1 68 ? 11.945 -0.429 -8.352 1 91.44 68 LEU B N 1
ATOM 1989 C CA . LEU B 1 68 ? 12.742 -1.363 -9.133 1 91.44 68 LEU B CA 1
ATOM 1990 C C . LEU B 1 68 ? 13.141 -0.747 -10.477 1 91.44 68 LEU B C 1
ATOM 1992 O O . LEU B 1 68 ? 14.055 -1.235 -11.141 1 91.44 68 LEU B O 1
ATOM 1996 N N . PHE B 1 69 ? 12.438 0.347 -10.859 1 91.94 69 PHE B N 1
ATOM 1997 C CA . PHE B 1 69 ? 12.508 0.776 -12.25 1 91.94 69 PHE B CA 1
ATOM 1998 C C . PHE B 1 69 ? 13.43 1.981 -12.406 1 91.94 69 PHE B C 1
ATOM 2000 O O . PHE B 1 69 ? 13.57 2.531 -13.5 1 91.94 69 PHE B O 1
ATOM 2007 N N . GLU B 1 70 ? 14.031 2.41 -11.359 1 85.94 70 GLU B N 1
ATOM 2008 C CA . GLU B 1 70 ? 14.805 3.65 -11.344 1 85.94 70 GLU B CA 1
ATOM 2009 C C . GLU B 1 70 ? 15.789 3.703 -12.5 1 85.94 70 GLU B C 1
ATOM 2011 O O . GLU B 1 70 ? 15.922 4.734 -13.164 1 85.94 70 GLU B O 1
ATOM 2016 N N . ASP B 1 71 ? 16.484 2.65 -12.93 1 87.75 71 ASP B N 1
ATOM 2017 C CA . ASP B 1 71 ? 17.531 2.658 -13.953 1 87.75 71 ASP B CA 1
ATOM 2018 C C . ASP B 1 71 ? 17.078 1.932 -15.219 1 87.75 71 ASP B C 1
ATOM 2020 O O . ASP B 1 71 ? 17.891 1.573 -16.062 1 87.75 71 ASP B O 1
ATOM 2024 N N . PHE B 1 72 ? 15.766 1.786 -15.305 1 93.19 72 PHE B N 1
ATOM 2025 C CA . PHE B 1 72 ? 15.258 1.081 -16.484 1 93.19 72 PHE B CA 1
ATOM 2026 C C . PHE B 1 72 ? 15.094 2.035 -17.656 1 93.19 72 PHE B C 1
ATOM 2028 O O . PHE B 1 72 ? 14.641 3.172 -17.484 1 93.19 72 PHE B O 1
ATOM 2035 N N . PRO B 1 73 ? 15.484 1.534 -18.859 1 93.81 73 PRO B N 1
ATOM 2036 C CA . PRO B 1 73 ? 15.125 2.34 -20.031 1 93.81 73 PRO B CA 1
ATOM 2037 C C . PRO B 1 73 ? 13.617 2.527 -20.188 1 93.81 73 PRO B C 1
ATOM 2039 O O . PRO B 1 73 ? 12.844 1.626 -19.859 1 93.81 73 PRO B O 1
ATOM 2042 N N . GLN B 1 74 ? 13.227 3.586 -20.734 1 94.62 74 GLN B N 1
ATOM 2043 C CA . GLN B 1 74 ? 11.82 3.928 -20.875 1 94.62 74 GLN B CA 1
ATOM 2044 C C . GLN B 1 74 ? 11.086 2.893 -21.734 1 94.62 74 GLN B C 1
ATOM 2046 O O . GLN B 1 74 ? 9.914 2.598 -21.5 1 94.62 74 GLN B O 1
ATOM 2051 N N . ASP B 1 75 ? 11.812 2.361 -22.688 1 94.44 75 ASP B N 1
ATOM 2052 C CA . ASP B 1 75 ? 11.211 1.354 -23.562 1 94.44 75 ASP B CA 1
ATOM 2053 C C . ASP B 1 75 ? 10.766 0.133 -22.75 1 94.44 75 ASP B C 1
ATOM 2055 O O . ASP B 1 75 ? 9.742 -0.48 -23.062 1 94.44 75 ASP B O 1
ATOM 2059 N N . TRP B 1 76 ? 11.57 -0.27 -21.797 1 95.19 76 TRP B N 1
ATOM 2060 C CA . TRP B 1 76 ? 11.219 -1.388 -20.938 1 95.19 76 TRP B CA 1
ATOM 2061 C C . TRP B 1 76 ? 9.945 -1.083 -20.141 1 95.19 76 TRP B C 1
ATOM 2063 O O . TRP B 1 76 ? 9.047 -1.918 -20.062 1 95.19 76 TRP B O 1
ATOM 2073 N N . ILE B 1 77 ? 9.898 0.061 -19.641 1 95.31 77 ILE B N 1
ATOM 2074 C CA . ILE B 1 77 ? 8.758 0.482 -18.828 1 95.31 77 ILE B CA 1
ATOM 2075 C C . ILE B 1 77 ? 7.5 0.506 -19.703 1 95.31 77 ILE B C 1
ATOM 2077 O O . ILE B 1 77 ? 6.449 0 -19.297 1 95.31 77 ILE B O 1
ATOM 2081 N N . ASP B 1 78 ? 7.613 1.046 -20.859 1 95.44 78 ASP B N 1
ATOM 2082 C CA . ASP B 1 78 ? 6.484 1.126 -21.781 1 95.44 78 ASP B CA 1
ATOM 2083 C C . ASP B 1 78 ? 5.992 -0.266 -22.172 1 95.44 78 ASP B C 1
ATOM 2085 O O . ASP B 1 78 ? 4.785 -0.499 -22.266 1 95.44 78 ASP B O 1
ATOM 2089 N N . ARG B 1 79 ? 6.906 -1.104 -22.359 1 94.94 79 ARG B N 1
ATOM 2090 C CA . ARG B 1 79 ? 6.57 -2.477 -22.719 1 94.94 79 ARG B CA 1
ATOM 2091 C C . ARG B 1 79 ? 5.762 -3.154 -21.625 1 94.94 79 ARG B C 1
ATOM 2093 O O . ARG B 1 79 ? 4.723 -3.764 -21.891 1 94.94 79 ARG B O 1
ATOM 2100 N N . MET B 1 80 ? 6.191 -3.023 -20.438 1 96.19 80 MET B N 1
ATOM 2101 C CA . MET B 1 80 ? 5.469 -3.619 -19.312 1 96.19 80 MET B CA 1
ATOM 2102 C C . MET B 1 80 ? 4.121 -2.941 -19.109 1 96.19 80 MET B C 1
ATOM 2104 O O . MET B 1 80 ? 3.096 -3.615 -18.984 1 96.19 80 MET B O 1
ATOM 2108 N N . ALA B 1 81 ? 4.113 -1.646 -19.188 1 95.69 81 ALA B N 1
ATOM 2109 C CA . ALA B 1 81 ? 2.918 -0.85 -18.922 1 95.69 81 ALA B CA 1
ATOM 2110 C C . ALA B 1 81 ? 1.832 -1.139 -19.953 1 95.69 81 ALA B C 1
ATOM 2112 O O . ALA B 1 81 ? 0.64 -1.09 -19.641 1 95.69 81 ALA B O 1
ATOM 2113 N N . SER B 1 82 ? 2.24 -1.469 -21.141 1 95.69 82 SER B N 1
ATOM 2114 C CA . SER B 1 82 ? 1.291 -1.713 -22.219 1 95.69 82 SER B CA 1
ATOM 2115 C C . SER B 1 82 ? 0.529 -3.016 -22 1 95.69 82 SER B C 1
ATOM 2117 O O . SER B 1 82 ? -0.509 -3.246 -22.625 1 95.69 82 SER B O 1
ATOM 2119 N N . THR B 1 83 ? 1.032 -3.834 -21.125 1 95.5 83 THR B N 1
ATOM 2120 C CA . THR B 1 83 ? 0.398 -5.133 -20.922 1 95.5 83 THR B CA 1
ATOM 2121 C C . THR B 1 83 ? -0.339 -5.164 -19.578 1 95.5 83 THR B C 1
ATOM 2123 O O . THR B 1 83 ? -1.094 -6.102 -19.312 1 95.5 83 THR B O 1
ATOM 2126 N N . TRP B 1 84 ? -0.099 -4.113 -18.734 1 95.69 84 TRP B N 1
ATOM 2127 C CA . TRP B 1 84 ? -0.663 -4.07 -17.391 1 95.69 84 TRP B CA 1
ATOM 2128 C C . TRP B 1 84 ? -1.791 -3.049 -17.297 1 95.69 84 TRP B C 1
ATOM 2130 O O . TRP B 1 84 ? -1.747 -2.01 -17.969 1 95.69 84 TRP B O 1
ATOM 2140 N N . PRO B 1 85 ? -2.811 -3.213 -16.484 1 95.81 85 PRO B N 1
ATOM 2141 C CA . PRO B 1 85 ? -3.08 -4.418 -15.695 1 95.81 85 PRO B CA 1
ATOM 2142 C C . PRO B 1 85 ? -3.541 -5.594 -16.562 1 95.81 85 PRO B C 1
ATOM 2144 O O . PRO B 1 85 ? -4.07 -5.395 -17.656 1 95.81 85 PRO B O 1
ATOM 2147 N N . GLY B 1 86 ? -3.355 -6.809 -16.062 1 93 86 GLY B N 1
ATOM 2148 C CA . GLY B 1 86 ? -3.744 -8.008 -16.797 1 93 86 GLY B CA 1
ATOM 2149 C C . GLY B 1 86 ? -2.91 -9.219 -16.438 1 93 86 GLY B C 1
ATOM 2150 O O . GLY B 1 86 ? -2.037 -9.148 -15.57 1 93 86 GLY B O 1
ATOM 2151 N N . PRO B 1 87 ? -3.217 -10.312 -17.016 1 91.06 87 PRO B N 1
ATOM 2152 C CA . PRO B 1 87 ? -2.584 -11.594 -16.688 1 91.06 87 PRO B CA 1
ATOM 2153 C C . PRO B 1 87 ? -1.233 -11.781 -17.375 1 91.06 87 PRO B C 1
ATOM 2155 O O . PRO B 1 87 ? -0.993 -12.82 -18 1 91.06 87 PRO B O 1
ATOM 2158 N N . ASN B 1 88 ? -0.388 -10.758 -17.25 1 94.25 88 ASN B N 1
ATOM 2159 C CA . ASN B 1 88 ? 0.97 -10.766 -17.781 1 94.25 88 ASN B CA 1
ATOM 2160 C C . ASN B 1 88 ? 2.006 -10.586 -16.672 1 94.25 88 ASN B C 1
ATOM 2162 O O . ASN B 1 88 ? 1.918 -9.641 -15.883 1 94.25 88 ASN B O 1
ATOM 2166 N N . THR B 1 89 ? 2.908 -11.539 -16.656 1 96.31 89 THR B N 1
ATOM 2167 C CA . THR B 1 89 ? 3.982 -11.484 -15.664 1 96.31 89 THR B CA 1
ATOM 2168 C C . THR B 1 89 ? 5.332 -11.266 -16.344 1 96.31 89 THR B C 1
ATOM 2170 O O . THR B 1 89 ? 5.641 -11.914 -17.344 1 96.31 89 THR B O 1
ATOM 2173 N N . TRP B 1 90 ? 6.09 -10.383 -15.836 1 97.38 90 TRP B N 1
ATOM 2174 C CA . TRP B 1 90 ? 7.387 -10.055 -16.422 1 97.38 90 TRP B CA 1
ATOM 2175 C C . TRP B 1 90 ? 8.516 -10.391 -15.453 1 97.38 90 TRP B C 1
ATOM 2177 O O . TRP B 1 90 ? 8.43 -10.094 -14.258 1 97.38 90 TRP B O 1
ATOM 2187 N N . LEU B 1 91 ? 9.531 -11.023 -15.906 1 97.19 91 LEU B N 1
ATOM 2188 C CA . LEU B 1 91 ? 10.789 -11.172 -15.18 1 97.19 91 LEU B CA 1
ATOM 2189 C C . LEU B 1 91 ? 11.672 -9.938 -15.367 1 97.19 91 LEU B C 1
ATOM 2191 O O . LEU B 1 91 ? 12.07 -9.625 -16.484 1 97.19 91 LEU B O 1
ATOM 2195 N N . VAL B 1 92 ? 11.898 -9.297 -14.312 1 96.81 92 VAL B N 1
ATOM 2196 C CA . VAL B 1 92 ? 12.656 -8.055 -14.383 1 96.81 92 VAL B CA 1
ATOM 2197 C C . VAL B 1 92 ? 13.867 -8.133 -13.445 1 96.81 92 VAL B C 1
ATOM 2199 O O . VAL B 1 92 ? 13.789 -8.727 -12.375 1 96.81 92 VAL B O 1
ATOM 2202 N N . PRO B 1 93 ? 15.016 -7.551 -13.859 1 95.81 93 PRO B N 1
ATOM 2203 C CA . PRO B 1 93 ? 16.141 -7.477 -12.914 1 95.81 93 PRO B CA 1
ATOM 2204 C C . PRO B 1 93 ? 15.773 -6.746 -11.625 1 95.81 93 PRO B C 1
ATOM 2206 O O . PRO B 1 93 ? 15.188 -5.66 -11.672 1 95.81 93 PRO B O 1
ATOM 2209 N N . HIS B 1 94 ? 16.094 -7.332 -10.477 1 93.62 94 HIS B N 1
ATOM 2210 C CA . HIS B 1 94 ? 15.711 -6.703 -9.219 1 93.62 94 HIS B CA 1
ATOM 2211 C C . HIS B 1 94 ? 16.859 -5.875 -8.648 1 93.62 94 HIS B C 1
ATOM 2213 O O . HIS B 1 94 ? 16.672 -5.145 -7.668 1 93.62 94 HIS B O 1
ATOM 2219 N N . GLN B 1 95 ? 18.078 -5.961 -9.234 1 90.31 95 GLN B N 1
ATOM 2220 C CA . GLN B 1 95 ? 19.219 -5.117 -8.891 1 90.31 95 GLN B CA 1
ATOM 2221 C C . GLN B 1 95 ? 19.516 -5.172 -7.398 1 90.31 95 GLN B C 1
ATOM 2223 O O . GLN B 1 95 ? 19.828 -4.145 -6.781 1 90.31 95 GLN B O 1
ATOM 2228 N N . ASN B 1 96 ? 19.281 -6.258 -6.75 1 90.44 96 ASN B N 1
ATOM 2229 C CA . ASN B 1 96 ? 19.562 -6.523 -5.344 1 90.44 96 ASN B CA 1
ATOM 2230 C C . ASN B 1 96 ? 18.719 -5.641 -4.43 1 90.44 96 ASN B C 1
ATOM 2232 O O . ASN B 1 96 ? 19.125 -5.305 -3.32 1 90.44 96 ASN B O 1
ATOM 2236 N N . LEU B 1 97 ? 17.594 -5.227 -4.922 1 89.5 97 LEU B N 1
ATOM 2237 C CA . LEU B 1 97 ? 16.719 -4.348 -4.152 1 89.5 97 LEU B CA 1
ATOM 2238 C C . LEU B 1 97 ? 15.656 -5.156 -3.422 1 89.5 97 LEU B C 1
ATOM 2240 O O . LEU B 1 97 ? 14.789 -4.586 -2.752 1 89.5 97 LEU B O 1
ATOM 2244 N N . LEU B 1 98 ? 15.68 -6.469 -3.57 1 92.44 98 LEU B N 1
ATOM 2245 C CA . LEU B 1 98 ? 14.742 -7.363 -2.906 1 92.44 98 LEU B CA 1
ATOM 2246 C C . LEU B 1 98 ? 15.477 -8.445 -2.123 1 92.44 98 LEU B C 1
ATOM 2248 O O . LEU B 1 98 ? 16.578 -8.844 -2.502 1 92.44 98 LEU B O 1
ATOM 2252 N N . PRO B 1 99 ? 14.875 -8.891 -1.055 1 93.19 99 PRO B N 1
ATOM 2253 C CA . PRO B 1 99 ? 15.523 -9.953 -0.289 1 93.19 99 PRO B CA 1
ATOM 2254 C C . PRO B 1 99 ? 15.594 -11.273 -1.057 1 93.19 99 PRO B C 1
ATOM 2256 O O . PRO B 1 99 ? 14.727 -11.555 -1.893 1 93.19 99 PRO B O 1
ATOM 2259 N N . GLU B 1 100 ? 16.5 -12.086 -0.667 1 94.69 100 GLU B N 1
ATOM 2260 C CA . GLU B 1 100 ? 16.734 -13.367 -1.335 1 94.69 100 GLU B CA 1
ATOM 2261 C C . GLU B 1 100 ? 15.57 -14.328 -1.126 1 94.69 100 GLU B C 1
ATOM 2263 O O . GLU B 1 100 ? 15.305 -15.188 -1.97 1 94.69 100 GLU B O 1
ATOM 2268 N N . TRP B 1 101 ? 14.883 -14.148 -0.019 1 96 101 TRP B N 1
ATOM 2269 C CA . TRP B 1 101 ? 13.781 -15.07 0.235 1 96 101 TRP B CA 1
ATOM 2270 C C . TRP B 1 101 ? 12.617 -14.812 -0.722 1 96 101 TRP B C 1
ATOM 2272 O O . TRP B 1 101 ? 11.703 -15.625 -0.831 1 96 101 TRP B O 1
ATOM 2282 N N . VAL B 1 102 ? 12.672 -13.695 -1.434 1 96.19 102 VAL B N 1
ATOM 2283 C CA . VAL B 1 102 ? 11.68 -13.398 -2.459 1 96.19 102 VAL B CA 1
ATOM 2284 C C . VAL B 1 102 ? 12.195 -13.859 -3.822 1 96.19 102 VAL B C 1
ATOM 2286 O O . VAL B 1 102 ? 11.461 -14.492 -4.586 1 96.19 102 VAL B O 1
ATOM 2289 N N . THR B 1 103 ? 13.461 -13.609 -4.09 1 96.12 103 THR B N 1
ATOM 2290 C CA . THR B 1 103 ? 13.984 -13.758 -5.445 1 96.12 103 THR B CA 1
ATOM 2291 C C . THR B 1 103 ? 14.562 -15.156 -5.656 1 96.12 103 THR B C 1
ATOM 2293 O O . THR B 1 103 ? 14.742 -15.594 -6.793 1 96.12 103 THR B O 1
ATOM 2296 N N . GLY B 1 104 ? 14.906 -15.828 -4.574 1 95.56 104 GLY B N 1
ATOM 2297 C CA . GLY B 1 104 ? 15.633 -17.078 -4.688 1 95.56 104 GLY B CA 1
ATOM 2298 C C . GLY B 1 104 ? 17.031 -16.922 -5.234 1 95.56 104 GLY B C 1
ATOM 2299 O O . GLY B 1 104 ? 17.766 -16.031 -4.809 1 95.56 104 GLY B O 1
ATOM 2300 N N . VAL B 1 105 ? 17.375 -17.781 -6.113 1 95.38 105 VAL B N 1
ATOM 2301 C CA . VAL B 1 105 ? 18.734 -17.781 -6.629 1 95.38 105 VAL B CA 1
ATOM 2302 C C . VAL B 1 105 ? 18.828 -16.922 -7.883 1 95.38 105 VAL B C 1
ATOM 2304 O O . VAL B 1 105 ? 19.875 -16.844 -8.523 1 95.38 105 VAL B O 1
ATOM 2307 N N . HIS B 1 106 ? 17.781 -16.25 -8.289 1 95.25 106 HIS B N 1
ATOM 2308 C CA . HIS B 1 106 ? 17.703 -15.555 -9.57 1 95.25 106 HIS B CA 1
ATOM 2309 C C . HIS B 1 106 ? 18.094 -14.086 -9.43 1 95.25 106 HIS B C 1
ATOM 2311 O O . HIS B 1 106 ? 17.922 -13.492 -8.367 1 95.25 106 HIS B O 1
ATOM 2317 N N . ASP B 1 107 ? 18.5 -13.539 -10.461 1 95.81 107 ASP B N 1
ATOM 2318 C CA . ASP B 1 107 ? 18.797 -12.109 -10.516 1 95.81 107 ASP B CA 1
ATOM 2319 C C . ASP B 1 107 ? 17.578 -11.32 -11.008 1 95.81 107 ASP B C 1
ATOM 2321 O O . ASP B 1 107 ? 17.656 -10.102 -11.172 1 95.81 107 ASP B O 1
ATOM 2325 N N . THR B 1 108 ? 16.5 -12.039 -11.258 1 96.31 108 THR B N 1
ATOM 2326 C CA . THR B 1 108 ? 15.25 -11.414 -11.695 1 96.31 108 THR B CA 1
ATOM 2327 C C . THR B 1 108 ? 14.117 -11.742 -10.727 1 96.31 108 THR B C 1
ATOM 2329 O O . THR B 1 108 ? 14.242 -12.656 -9.906 1 96.31 108 THR B O 1
ATOM 2332 N N . VAL B 1 109 ? 13.148 -10.953 -10.781 1 97.31 109 VAL B N 1
ATOM 2333 C CA . VAL B 1 109 ? 11.922 -11.172 -10.023 1 97.31 109 VAL B CA 1
ATOM 2334 C C . VAL B 1 109 ? 10.711 -11.102 -10.953 1 97.31 109 VAL B C 1
ATOM 2336 O O . VAL B 1 109 ? 10.711 -10.328 -11.914 1 97.31 109 VAL B O 1
ATOM 2339 N N . ALA B 1 110 ? 9.773 -11.945 -10.711 1 97.62 110 ALA B N 1
ATOM 2340 C CA . ALA B 1 110 ? 8.531 -11.945 -11.477 1 97.62 110 ALA B CA 1
ATOM 2341 C C . ALA B 1 110 ? 7.551 -10.914 -10.93 1 97.62 110 ALA B C 1
ATOM 2343 O O . ALA B 1 110 ? 7.238 -10.914 -9.734 1 97.62 110 ALA B O 1
ATOM 2344 N N . LEU B 1 111 ? 7.066 -10.023 -11.805 1 98.06 111 LEU B N 1
ATOM 2345 C CA . LEU B 1 111 ? 6.145 -8.961 -11.422 1 98.06 111 LEU B CA 1
ATOM 2346 C C . LEU B 1 111 ? 4.848 -9.047 -12.211 1 98.06 111 LEU B C 1
ATOM 2348 O O . LEU B 1 111 ? 4.867 -9.305 -13.422 1 98.06 111 LEU B O 1
ATOM 2352 N N . ARG B 1 112 ? 3.773 -8.805 -11.539 1 97.75 112 ARG B N 1
ATOM 2353 C CA . ARG B 1 112 ? 2.477 -8.734 -12.203 1 97.75 112 ARG B CA 1
ATOM 2354 C C . ARG B 1 112 ? 1.616 -7.621 -11.609 1 97.75 112 ARG B C 1
ATOM 2356 O O . ARG B 1 112 ? 1.552 -7.465 -10.391 1 97.75 112 ARG B O 1
ATOM 2363 N N . VAL B 1 113 ? 1.061 -6.828 -12.461 1 97.69 113 VAL B N 1
ATOM 2364 C CA . VAL B 1 113 ? 0.001 -5.906 -12.062 1 97.69 113 VAL B CA 1
ATOM 2365 C C . VAL B 1 113 ? -1.361 -6.516 -12.391 1 97.69 113 VAL B C 1
ATOM 2367 O O . VAL B 1 113 ? -1.733 -6.629 -13.562 1 97.69 113 VAL B O 1
ATOM 2370 N N . SER B 1 114 ? -2.086 -6.859 -11.367 1 96.5 114 SER B N 1
ATOM 2371 C CA . SER B 1 114 ? -3.299 -7.66 -11.508 1 96.5 114 SER B CA 1
ATOM 2372 C C . SER B 1 114 ? -4.473 -6.805 -11.977 1 96.5 114 SER B C 1
ATOM 2374 O O . SER B 1 114 ? -4.578 -5.633 -11.609 1 96.5 114 SER B O 1
ATOM 2376 N N . ASP B 1 115 ? -5.344 -7.441 -12.758 1 94.81 115 ASP B N 1
ATOM 2377 C CA . ASP B 1 115 ? -6.609 -6.781 -13.062 1 94.81 115 ASP B CA 1
ATOM 2378 C C . ASP B 1 115 ? -7.754 -7.379 -12.242 1 94.81 115 ASP B C 1
ATOM 2380 O O . ASP B 1 115 ? -8.914 -7.035 -12.453 1 94.81 115 ASP B O 1
ATOM 2384 N N . HIS B 1 116 ? -7.434 -8.312 -11.344 1 95.25 116 HIS B N 1
ATOM 2385 C CA . HIS B 1 116 ? -8.445 -8.867 -10.445 1 95.25 116 HIS B CA 1
ATOM 2386 C C . HIS B 1 116 ? -8.805 -7.875 -9.352 1 95.25 116 HIS B C 1
ATOM 2388 O O . HIS B 1 116 ? -7.934 -7.398 -8.617 1 95.25 116 HIS B O 1
ATOM 2394 N N . PRO B 1 117 ? -10.062 -7.594 -9.203 1 92.88 117 PRO B N 1
ATOM 2395 C CA . PRO B 1 117 ? -10.461 -6.5 -8.312 1 92.88 117 PRO B CA 1
ATOM 2396 C C . PRO B 1 117 ? -10.039 -6.738 -6.863 1 92.88 117 PRO B C 1
ATOM 2398 O O . PRO B 1 117 ? -9.555 -5.82 -6.199 1 92.88 117 PRO B O 1
ATOM 2401 N N . GLN B 1 118 ? -10.109 -7.91 -6.395 1 93.5 118 GLN B N 1
ATOM 2402 C CA . GLN B 1 118 ? -9.789 -8.195 -5 1 93.5 118 GLN B CA 1
ATOM 2403 C C . GLN B 1 118 ? -8.289 -8.117 -4.75 1 93.5 118 GLN B C 1
ATOM 2405 O O . GLN B 1 118 ? -7.852 -7.652 -3.695 1 93.5 118 GLN B O 1
ATOM 2410 N N . VAL B 1 119 ? -7.555 -8.594 -5.68 1 95.38 119 VAL B N 1
ATOM 2411 C CA . VAL B 1 119 ? -6.105 -8.492 -5.574 1 95.38 119 VAL B CA 1
ATOM 2412 C C . VAL B 1 119 ? -5.688 -7.02 -5.559 1 95.38 119 VAL B C 1
ATOM 2414 O O . VAL B 1 119 ? -4.867 -6.609 -4.734 1 95.38 119 VAL B O 1
ATOM 2417 N N . ARG B 1 120 ? -6.285 -6.266 -6.434 1 95 120 ARG B N 1
ATOM 2418 C CA . ARG B 1 120 ? -5.996 -4.84 -6.504 1 95 120 ARG B CA 1
ATOM 2419 C C . ARG B 1 120 ? -6.344 -4.148 -5.188 1 95 120 ARG B C 1
ATOM 2421 O O . ARG B 1 120 ? -5.574 -3.328 -4.688 1 95 120 ARG B O 1
ATOM 2428 N N . ASP B 1 121 ? -7.48 -4.543 -4.688 1 93.81 121 ASP B N 1
ATOM 2429 C CA . ASP B 1 121 ? -7.926 -3.951 -3.43 1 93.81 121 ASP B CA 1
ATOM 2430 C C . ASP B 1 121 ? -6.949 -4.27 -2.299 1 93.81 121 ASP B C 1
ATOM 2432 O O . ASP B 1 121 ? -6.59 -3.391 -1.513 1 93.81 121 ASP B O 1
ATOM 2436 N N . LEU B 1 122 ? -6.504 -5.453 -2.213 1 95.44 122 LEU B N 1
ATOM 2437 C CA . LEU B 1 122 ? -5.559 -5.867 -1.182 1 95.44 122 LEU B CA 1
ATOM 2438 C C . LEU B 1 122 ? -4.242 -5.105 -1.315 1 95.44 122 LEU B C 1
ATOM 2440 O O . LEU B 1 122 ? -3.766 -4.508 -0.349 1 95.44 122 LEU B O 1
ATOM 2444 N N . CYS B 1 123 ? -3.754 -5.082 -2.504 1 96.94 123 CYS B N 1
ATOM 2445 C CA . CYS B 1 123 ? -2.455 -4.461 -2.742 1 96.94 123 CYS B CA 1
ATOM 2446 C C . CYS B 1 123 ? -2.523 -2.953 -2.525 1 96.94 123 CYS B C 1
ATOM 2448 O O . CYS B 1 123 ? -1.535 -2.334 -2.131 1 96.94 123 CYS B O 1
ATOM 2450 N N . SER B 1 124 ? -3.664 -2.387 -2.799 1 94.81 124 SER B N 1
ATOM 2451 C CA . SER B 1 124 ? -3.816 -0.952 -2.578 1 94.81 124 SER B CA 1
ATOM 2452 C C . SER B 1 124 ? -3.648 -0.599 -1.104 1 94.81 124 SER B C 1
ATOM 2454 O O . SER B 1 124 ? -3.234 0.513 -0.771 1 94.81 124 SER B O 1
ATOM 2456 N N . LEU B 1 125 ? -3.904 -1.526 -0.265 1 93.94 125 LEU B N 1
ATOM 2457 C CA . LEU B 1 125 ? -3.898 -1.268 1.171 1 93.94 125 LEU B CA 1
ATOM 2458 C C . LEU B 1 125 ? -2.557 -1.648 1.788 1 93.94 125 LEU B C 1
ATOM 2460 O O . LEU B 1 125 ? -2.125 -1.039 2.77 1 93.94 125 LEU B O 1
ATOM 2464 N N . VAL B 1 126 ? -1.884 -2.619 1.185 1 94.69 126 VAL B N 1
ATOM 2465 C CA . VAL B 1 126 ? -0.729 -3.146 1.902 1 94.69 126 VAL B CA 1
ATOM 2466 C C . VAL B 1 126 ? 0.513 -3.062 1.018 1 94.69 126 VAL B C 1
ATOM 2468 O O . VAL B 1 126 ? 1.609 -3.443 1.437 1 94.69 126 VAL B O 1
ATOM 2471 N N . GLY B 1 127 ? 0.407 -2.533 -0.169 1 95 127 GLY B N 1
ATOM 2472 C CA . GLY B 1 127 ? 1.505 -2.604 -1.12 1 95 127 GLY B CA 1
ATOM 2473 C C . GLY B 1 127 ? 1.564 -3.926 -1.864 1 95 127 GLY B C 1
ATOM 2474 O O . GLY B 1 127 ? 0.61 -4.703 -1.834 1 95 127 GLY B O 1
ATOM 2475 N N . PRO B 1 128 ? 2.678 -4.184 -2.541 1 96.69 128 PRO B N 1
ATOM 2476 C CA . PRO B 1 128 ? 2.816 -5.438 -3.283 1 96.69 128 PRO B CA 1
ATOM 2477 C C . PRO B 1 128 ? 2.756 -6.668 -2.379 1 96.69 128 PRO B C 1
ATOM 2479 O O . PRO B 1 128 ? 3.158 -6.605 -1.215 1 96.69 128 PRO B O 1
ATOM 2482 N N . LEU B 1 129 ? 2.287 -7.766 -2.975 1 97.81 129 LEU B N 1
ATOM 2483 C CA . LEU B 1 129 ? 2.176 -9.031 -2.26 1 97.81 129 LEU B CA 1
ATOM 2484 C C . LEU B 1 129 ? 2.951 -10.133 -2.979 1 97.81 129 LEU B C 1
ATOM 2486 O O . LEU B 1 129 ? 3.086 -10.102 -4.203 1 97.81 129 LEU B O 1
ATOM 2490 N N . ILE B 1 130 ? 3.432 -11.039 -2.217 1 97.81 130 ILE B N 1
ATOM 2491 C CA . ILE B 1 130 ? 3.768 -12.344 -2.793 1 97.81 130 ILE B CA 1
ATOM 2492 C C . ILE B 1 130 ? 2.49 -13.07 -3.193 1 97.81 130 ILE B C 1
ATOM 2494 O O . ILE B 1 130 ? 1.504 -13.062 -2.453 1 97.81 130 ILE B O 1
ATOM 2498 N N . SER B 1 131 ? 2.576 -13.648 -4.332 1 96.44 131 SER B N 1
ATOM 2499 C CA . SER B 1 131 ? 1.437 -14.453 -4.766 1 96.44 131 SER B CA 1
ATOM 2500 C C . SER B 1 131 ? 1.893 -15.711 -5.5 1 96.44 131 SER B C 1
ATOM 2502 O O . SER B 1 131 ? 2.725 -15.633 -6.41 1 96.44 131 SER B O 1
ATOM 2504 N N . THR B 1 132 ? 1.463 -16.812 -5.062 1 94.19 132 THR B N 1
ATOM 2505 C CA . THR B 1 132 ? 1.7 -18.094 -5.719 1 94.19 132 THR B CA 1
ATOM 2506 C C . THR B 1 132 ? 0.416 -18.922 -5.785 1 94.19 132 THR B C 1
ATOM 2508 O O . THR B 1 132 ? -0.534 -18.656 -5.043 1 94.19 132 THR B O 1
ATOM 2511 N N . SER B 1 133 ? 0.376 -19.812 -6.738 1 93.81 133 SER B N 1
ATOM 2512 C CA . SER B 1 133 ? -0.806 -20.656 -6.863 1 93.81 133 SER B CA 1
ATOM 2513 C C . SER B 1 133 ? -1.047 -21.469 -5.586 1 93.81 133 SER B C 1
ATOM 2515 O O . SER B 1 133 ? -0.098 -21.938 -4.953 1 93.81 133 SER B O 1
ATOM 2517 N N . ALA B 1 134 ? -2.279 -21.594 -5.281 1 95.56 134 ALA B N 1
ATOM 2518 C CA . ALA B 1 134 ? -2.631 -22.344 -4.082 1 95.56 134 ALA B CA 1
ATOM 2519 C C . ALA B 1 134 ? -2.682 -23.844 -4.367 1 95.56 134 ALA B C 1
ATOM 2521 O O . ALA B 1 134 ? -3.748 -24.391 -4.656 1 95.56 134 ALA B O 1
ATOM 2522 N N . ASN B 1 135 ? -1.641 -24.391 -4.23 1 94.88 135 ASN B N 1
ATOM 2523 C CA . ASN B 1 135 ? -1.498 -25.844 -4.355 1 94.88 135 ASN B CA 1
ATOM 2524 C C . ASN B 1 135 ? -0.202 -26.328 -3.717 1 94.88 135 ASN B C 1
ATOM 2526 O O . ASN B 1 135 ? 0.81 -25.625 -3.736 1 94.88 135 ASN B O 1
ATOM 2530 N N . PRO B 1 136 ? -0.278 -27.562 -3.127 1 89.88 136 PRO B N 1
ATOM 2531 C CA . PRO B 1 136 ? 1.014 -28.172 -2.803 1 89.88 136 PRO B CA 1
ATOM 2532 C C . PRO B 1 136 ? 1.861 -28.453 -4.043 1 89.88 136 PRO B C 1
ATOM 2534 O O . PRO B 1 136 ? 1.327 -28.562 -5.148 1 89.88 136 PRO B O 1
ATOM 2537 N N . GLN B 1 137 ? 3.154 -28.484 -3.791 1 85.69 137 GLN B N 1
ATOM 2538 C CA . GLN B 1 137 ? 4.051 -28.719 -4.914 1 85.69 137 GLN B CA 1
ATOM 2539 C C . GLN B 1 137 ? 3.639 -29.969 -5.691 1 85.69 137 GLN B C 1
ATOM 2541 O O . GLN B 1 137 ? 3.424 -31.031 -5.105 1 85.69 137 GLN B O 1
ATOM 2546 N N . GLY B 1 138 ? 3.426 -29.859 -7 1 85.56 138 GLY B N 1
ATOM 2547 C CA . GLY B 1 138 ? 3.135 -31 -7.867 1 85.56 138 GLY B CA 1
ATOM 2548 C C . GLY B 1 138 ? 1.65 -31.219 -8.078 1 85.56 138 GLY B C 1
ATOM 2549 O O . GLY B 1 138 ? 1.253 -32.031 -8.906 1 85.56 138 GLY B O 1
ATOM 2550 N N . ARG B 1 139 ? 0.808 -30.625 -7.379 1 91.81 139 ARG B N 1
ATOM 2551 C CA . ARG B 1 139 ? -0.639 -30.766 -7.504 1 91.81 139 ARG B CA 1
ATOM 2552 C C . ARG B 1 139 ? -1.233 -29.594 -8.297 1 91.81 139 ARG B C 1
ATOM 2554 O O . ARG B 1 139 ? -0.614 -28.547 -8.414 1 91.81 139 ARG B O 1
ATOM 2561 N N . PRO B 1 140 ? -2.396 -29.859 -8.867 1 93.56 140 PRO B N 1
ATOM 2562 C CA . PRO B 1 140 ? -3.025 -28.781 -9.617 1 93.56 140 PRO B CA 1
ATOM 2563 C C . PRO B 1 140 ? -3.459 -27.609 -8.727 1 93.56 140 PRO B C 1
ATOM 2565 O O . PRO B 1 140 ? -3.836 -27.828 -7.57 1 93.56 140 PRO B O 1
ATOM 2568 N N . ALA B 1 141 ? -3.426 -26.453 -9.312 1 94.19 141 ALA B N 1
ATOM 2569 C CA . ALA B 1 141 ? -3.842 -25.266 -8.578 1 94.19 141 ALA B CA 1
ATOM 2570 C C . ALA B 1 141 ? -5.316 -25.344 -8.188 1 94.19 141 ALA B C 1
ATOM 2572 O O . ALA B 1 141 ? -6.145 -25.812 -8.977 1 94.19 141 ALA B O 1
ATOM 2573 N N . ALA B 1 142 ? -5.648 -24.891 -6.992 1 96.06 142 ALA B N 1
ATOM 2574 C CA . ALA B 1 142 ? -7.031 -24.859 -6.523 1 96.06 142 ALA B CA 1
ATOM 2575 C C . ALA B 1 142 ? -7.855 -23.844 -7.312 1 96.06 142 ALA B C 1
ATOM 2577 O O . ALA B 1 142 ? -7.418 -22.719 -7.523 1 96.06 142 ALA B O 1
ATOM 2578 N N . ARG B 1 143 ? -9.078 -24.25 -7.668 1 95.56 143 ARG B N 1
ATOM 2579 C CA . ARG B 1 143 ? -9.969 -23.359 -8.391 1 95.56 143 ARG B CA 1
ATOM 2580 C C . ARG B 1 143 ? -11.234 -23.062 -7.59 1 95.56 143 ARG B C 1
ATOM 2582 O O . ARG B 1 143 ? -12.133 -22.375 -8.062 1 95.56 143 ARG B O 1
ATOM 2589 N N . THR B 1 144 ? -11.258 -23.609 -6.383 1 95.25 144 THR B N 1
ATOM 2590 C CA . THR B 1 144 ? -12.367 -23.359 -5.465 1 95.25 144 THR B CA 1
ATOM 2591 C C . THR B 1 144 ? -11.859 -23.172 -4.043 1 95.25 144 THR B C 1
ATOM 2593 O O . THR B 1 144 ? -10.789 -23.656 -3.686 1 95.25 144 THR B O 1
ATOM 2596 N N . ARG B 1 145 ? -12.703 -22.469 -3.34 1 94.69 145 ARG B N 1
ATOM 2597 C CA . ARG B 1 145 ? -12.383 -22.297 -1.929 1 94.69 145 ARG B CA 1
ATOM 2598 C C . ARG B 1 145 ? -12.273 -23.641 -1.215 1 94.69 145 ARG B C 1
ATOM 2600 O O . ARG B 1 145 ? -11.391 -23.828 -0.376 1 94.69 145 ARG B O 1
ATOM 2607 N N . LEU B 1 146 ? -13.164 -24.531 -1.504 1 95.88 146 LEU B N 1
ATOM 2608 C CA . LEU B 1 146 ? -13.18 -25.859 -0.885 1 95.88 146 LEU B CA 1
ATOM 2609 C C . LEU B 1 146 ? -11.867 -26.594 -1.133 1 95.88 146 LEU B C 1
ATOM 2611 O O . LEU B 1 146 ? -11.312 -27.219 -0.222 1 95.88 146 LEU B O 1
ATOM 2615 N N . ARG B 1 147 ? -11.367 -26.484 -2.348 1 96.56 147 ARG B N 1
ATOM 2616 C CA . ARG B 1 147 ? -10.109 -27.141 -2.684 1 96.56 147 ARG B CA 1
ATOM 2617 C C . ARG B 1 147 ? -8.953 -26.547 -1.892 1 96.56 147 ARG B C 1
ATOM 2619 O O . ARG B 1 147 ? -8.047 -27.266 -1.471 1 96.56 147 ARG B O 1
ATOM 2626 N N . VAL B 1 148 ? -8.961 -25.25 -1.654 1 96.56 148 VAL B N 1
ATOM 2627 C CA . VAL B 1 148 ? -7.941 -24.594 -0.845 1 96.56 148 VAL B CA 1
ATOM 2628 C C . VAL B 1 148 ? -7.957 -25.156 0.57 1 96.56 148 VAL B C 1
ATOM 2630 O O . VAL B 1 148 ? -6.906 -25.5 1.122 1 96.56 148 VAL B O 1
ATOM 2633 N N . GLU B 1 149 ? -9.133 -25.297 1.082 1 95.38 149 GLU B N 1
ATOM 2634 C CA . GLU B 1 149 ? -9.281 -25.828 2.438 1 95.38 149 GLU B CA 1
ATOM 2635 C C . GLU B 1 149 ? -8.828 -27.266 2.529 1 95.38 149 GLU B C 1
ATOM 2637 O O . GLU B 1 149 ? -8.258 -27.688 3.541 1 95.38 149 GLU B O 1
ATOM 2642 N N . GLN B 1 150 ? -9.07 -27.969 1.516 1 95.75 150 GLN B N 1
ATOM 2643 C CA . GLN B 1 150 ? -8.633 -29.375 1.477 1 95.75 150 GLN B CA 1
ATOM 2644 C C . GLN B 1 150 ? -7.113 -29.469 1.435 1 95.75 150 GLN B C 1
ATOM 2646 O O . GLN B 1 150 ? -6.523 -30.328 2.094 1 95.75 150 GLN B O 1
ATOM 2651 N N . TYR B 1 151 ? -6.543 -28.562 0.655 1 96.06 151 TYR B N 1
ATOM 2652 C CA . TYR B 1 151 ? -5.094 -28.578 0.502 1 96.06 151 TYR B CA 1
ATOM 2653 C C . TYR B 1 151 ? -4.402 -28.109 1.776 1 96.06 151 TYR B C 1
ATOM 2655 O O . TYR B 1 151 ? -3.373 -28.672 2.174 1 96.06 151 TYR B O 1
ATOM 2663 N N . PHE B 1 152 ? -4.977 -27.062 2.438 1 96.06 152 PHE B N 1
ATOM 2664 C CA . PHE B 1 152 ? -4.207 -26.344 3.457 1 96.06 152 PHE B CA 1
ATOM 2665 C C . PHE B 1 152 ? -5.02 -26.203 4.738 1 96.06 152 PHE B C 1
ATOM 2667 O O . PHE B 1 152 ? -4.879 -25.219 5.461 1 96.06 152 PHE B O 1
ATOM 2674 N N . ARG B 1 153 ? -5.75 -27.141 5.035 1 90.5 153 ARG B N 1
ATOM 2675 C CA . ARG B 1 153 ? -6.602 -27.094 6.223 1 90.5 153 ARG B CA 1
ATOM 2676 C C . ARG B 1 153 ? -5.801 -26.688 7.457 1 90.5 153 ARG B C 1
ATOM 2678 O O . ARG B 1 153 ? -4.84 -27.359 7.824 1 90.5 153 ARG B O 1
ATOM 2685 N N . GLY B 1 154 ? -6.145 -25.578 8.047 1 93 154 GLY B N 1
ATOM 2686 C CA . GLY B 1 154 ? -5.551 -25.125 9.297 1 93 154 GLY B CA 1
ATOM 2687 C C . GLY B 1 154 ? -4.172 -24.516 9.109 1 93 154 GLY B C 1
ATOM 2688 O O . GLY B 1 154 ? -3.537 -24.094 10.086 1 93 154 GLY B O 1
ATOM 2689 N N . GLN B 1 155 ? -3.637 -24.438 7.949 1 95.69 155 GLN B N 1
ATOM 2690 C CA . GLN B 1 155 ? -2.273 -23.969 7.723 1 95.69 155 GLN B CA 1
ATOM 2691 C C . GLN B 1 155 ? -2.262 -22.516 7.266 1 95.69 155 GLN B C 1
ATOM 2693 O O . GLN B 1 155 ? -1.266 -21.812 7.449 1 95.69 155 GLN B O 1
ATOM 2698 N N . VAL B 1 156 ? -3.326 -22.078 6.66 1 96.62 156 VAL B N 1
ATOM 2699 C CA . VAL B 1 156 ? -3.434 -2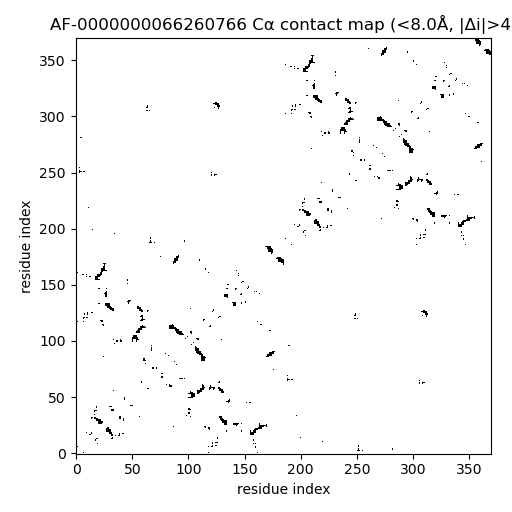0.703 6.203 1 96.62 156 VAL B CA 1
ATOM 2700 C C . VAL B 1 156 ? -4.195 -19.859 7.23 1 96.62 156 VAL B C 1
ATOM 2702 O O . VAL B 1 156 ? -5.16 -20.344 7.836 1 96.62 156 VAL B O 1
ATOM 2705 N N . ASP B 1 157 ? -3.797 -18.672 7.441 1 97.44 157 ASP B N 1
ATOM 2706 C CA . ASP B 1 157 ? -4.352 -17.828 8.5 1 97.44 157 ASP B CA 1
ATOM 2707 C C . ASP B 1 157 ? -5.746 -17.328 8.133 1 97.44 157 ASP B C 1
ATOM 2709 O O . ASP B 1 157 ? -6.582 -17.094 9.008 1 97.44 157 ASP B O 1
ATOM 2713 N N . LEU B 1 158 ? -5.996 -17.094 6.859 1 96.69 158 LEU B N 1
ATOM 2714 C CA . LEU B 1 158 ? -7.258 -16.531 6.406 1 96.69 158 LEU B CA 1
ATOM 2715 C C . LEU B 1 158 ? -7.531 -16.906 4.949 1 96.69 158 LEU B C 1
ATOM 2717 O O . LEU B 1 158 ? -6.625 -16.859 4.117 1 96.69 158 LEU B O 1
ATOM 2721 N N . VAL B 1 159 ? -8.719 -17.312 4.668 1 96.31 159 VAL B N 1
ATOM 2722 C CA . VAL B 1 159 ? -9.18 -17.5 3.299 1 96.31 159 VAL B CA 1
ATOM 2723 C C . VAL B 1 159 ? -10.156 -16.391 2.922 1 96.31 159 VAL B C 1
ATOM 2725 O O . VAL B 1 159 ? -11.281 -16.344 3.426 1 96.31 159 VAL B O 1
ATOM 2728 N N . LEU B 1 160 ? -9.695 -15.508 2.053 1 95.62 160 LEU B N 1
ATOM 2729 C CA . LEU B 1 160 ? -10.531 -14.414 1.588 1 95.62 160 LEU B CA 1
ATOM 2730 C C . LEU B 1 160 ? -11.445 -14.867 0.456 1 95.62 160 LEU B C 1
ATOM 2732 O O . LEU B 1 160 ? -10.992 -15.07 -0.672 1 95.62 160 LEU B O 1
ATOM 2736 N N . GLY B 1 161 ? -12.688 -14.953 0.792 1 92.88 161 GLY B N 1
ATOM 2737 C CA . GLY B 1 161 ? -13.641 -15.445 -0.195 1 92.88 161 GLY B CA 1
ATOM 2738 C C . GLY B 1 161 ? -13.836 -14.492 -1.358 1 92.88 161 GLY B C 1
ATOM 2739 O O . GLY B 1 161 ? -13.539 -13.297 -1.248 1 92.88 161 GLY B O 1
ATOM 2740 N N . GLY B 1 162 ? -14.305 -15.023 -2.529 1 91.94 162 GLY B N 1
ATOM 2741 C CA . GLY B 1 162 ? -14.586 -14.289 -3.75 1 91.94 162 GLY B CA 1
ATOM 2742 C C . GLY B 1 162 ? -14.586 -15.156 -4.988 1 91.94 162 GLY B C 1
ATOM 2743 O O . GLY B 1 162 ? -14.469 -16.375 -4.895 1 91.94 162 GLY B O 1
ATOM 2744 N N . ALA B 1 163 ? -14.773 -14.406 -6.086 1 92.31 163 ALA B N 1
ATOM 2745 C CA . ALA B 1 163 ? -14.844 -15.125 -7.355 1 92.31 163 ALA B CA 1
ATOM 2746 C C . ALA B 1 163 ? -13.516 -15.039 -8.102 1 92.31 163 ALA B C 1
ATOM 2748 O O . ALA B 1 163 ? -12.812 -14.031 -8.016 1 92.31 163 ALA B O 1
ATOM 2749 N N . LEU B 1 164 ? -13.266 -16.094 -8.797 1 93.88 164 LEU B N 1
ATOM 2750 C CA . LEU B 1 164 ? -12.156 -16.016 -9.742 1 93.88 164 LEU B CA 1
ATOM 2751 C C . LEU B 1 164 ? -12.477 -15.055 -10.875 1 93.88 164 LEU B C 1
ATOM 2753 O O . LEU B 1 164 ? -13.633 -14.656 -11.055 1 93.88 164 LEU B O 1
ATOM 2757 N N . GLY B 1 165 ? -11.422 -14.641 -11.633 1 91.19 165 GLY B N 1
ATOM 2758 C CA . GLY B 1 165 ? -11.602 -13.719 -12.742 1 91.19 165 GLY B CA 1
ATOM 2759 C C . GLY B 1 165 ? -12.102 -14.398 -14.008 1 91.19 165 GLY B C 1
ATOM 2760 O O . GLY B 1 165 ? -12.422 -13.727 -14.984 1 91.19 165 GLY B O 1
ATOM 2761 N N . GLY B 1 166 ? -12.117 -15.703 -14.016 1 87.44 166 GLY B N 1
ATOM 2762 C CA . GLY B 1 166 ? -12.711 -16.406 -15.141 1 87.44 166 GLY B CA 1
ATOM 2763 C C . GLY B 1 166 ? -11.688 -16.891 -16.156 1 87.44 166 GLY B C 1
ATOM 2764 O O . GLY B 1 166 ? -12.039 -17.578 -17.109 1 87.44 166 GLY B O 1
ATOM 2765 N N . ARG B 1 167 ? -10.484 -16.578 -15.992 1 88.06 167 ARG B N 1
ATOM 2766 C CA . ARG B 1 167 ? -9.453 -17.047 -16.906 1 88.06 167 ARG B CA 1
ATOM 2767 C C . ARG B 1 167 ? -9.188 -18.547 -16.719 1 88.06 167 ARG B C 1
ATOM 2769 O O . ARG B 1 167 ? -9.266 -19.047 -15.602 1 88.06 167 ARG B O 1
ATOM 2776 N N . LYS B 1 168 ? -8.734 -19.094 -17.812 1 84.94 168 LYS B N 1
ATOM 2777 C CA . LYS B 1 168 ? -8.531 -20.547 -17.781 1 84.94 168 LYS B CA 1
ATOM 2778 C C . LYS B 1 168 ? -7.109 -20.891 -17.328 1 84.94 168 LYS B C 1
ATOM 2780 O O . LYS B 1 168 ? -6.902 -21.859 -16.609 1 84.94 168 LYS B O 1
ATOM 2785 N N . ASN B 1 169 ? -6.176 -20.047 -17.812 1 85.25 169 ASN B N 1
ATOM 2786 C CA . ASN B 1 169 ? -4.773 -20.359 -17.547 1 85.25 169 ASN B CA 1
ATOM 2787 C C . ASN B 1 169 ? -4.121 -19.312 -16.656 1 85.25 169 ASN B C 1
ATOM 2789 O O . ASN B 1 169 ? -4.555 -18.156 -16.625 1 85.25 169 ASN B O 1
ATOM 2793 N N . PRO B 1 170 ? -3.027 -19.797 -16.016 1 83.81 170 PRO B N 1
ATOM 2794 C CA . PRO B 1 170 ? -2.252 -18.828 -15.25 1 83.81 170 PRO B CA 1
ATOM 2795 C C . PRO B 1 170 ? -1.58 -17.781 -16.125 1 83.81 170 PRO B C 1
ATOM 2797 O O . PRO B 1 170 ? -1.592 -17.906 -17.359 1 83.81 170 PRO B O 1
ATOM 2800 N N . SER B 1 171 ? -1.037 -16.766 -15.578 1 85.56 171 SER B N 1
ATOM 2801 C CA . SER B 1 171 ? -0.461 -15.633 -16.297 1 85.56 171 SER B CA 1
ATOM 2802 C C . SER B 1 171 ? 0.689 -16.078 -17.188 1 85.56 171 SER B C 1
ATOM 2804 O O . SER B 1 171 ? 1.363 -17.062 -16.906 1 85.56 171 SER B O 1
ATOM 2806 N N . LEU B 1 172 ? 0.851 -15.367 -18.25 1 89.5 172 LEU B N 1
ATOM 2807 C CA . LEU B 1 172 ? 2.014 -15.5 -19.125 1 89.5 172 LEU B CA 1
ATOM 2808 C C . LEU B 1 172 ? 3.248 -14.875 -18.484 1 89.5 172 LEU B C 1
ATOM 2810 O O . LEU B 1 172 ? 3.182 -13.766 -17.938 1 89.5 172 LEU B O 1
ATOM 2814 N N . ILE B 1 173 ? 4.301 -15.641 -18.484 1 92.25 173 ILE B N 1
ATOM 2815 C CA . ILE B 1 173 ? 5.535 -15.094 -17.938 1 92.25 173 ILE B CA 1
ATOM 2816 C C . ILE B 1 173 ? 6.543 -14.852 -19.047 1 92.25 173 ILE B C 1
ATOM 2818 O O . ILE B 1 173 ? 6.863 -15.758 -19.812 1 92.25 173 ILE B O 1
ATOM 2822 N N . ARG B 1 174 ? 7.02 -13.609 -19.156 1 94.81 174 ARG B N 1
ATOM 2823 C CA . ARG B 1 174 ? 8.016 -13.219 -20.141 1 94.81 174 ARG B CA 1
ATOM 2824 C C . ARG B 1 174 ? 9.234 -12.586 -19.484 1 94.81 174 ARG B C 1
ATOM 2826 O O . ARG B 1 174 ? 9.109 -11.914 -18.453 1 94.81 174 ARG B O 1
ATOM 2833 N N . ASP B 1 175 ? 10.352 -12.867 -20.078 1 94.88 175 ASP B N 1
ATOM 2834 C CA . ASP B 1 175 ? 11.57 -12.203 -19.656 1 94.88 175 ASP B CA 1
ATOM 2835 C C . ASP B 1 175 ? 11.703 -10.82 -20.297 1 94.88 175 ASP B C 1
ATOM 2837 O O . ASP B 1 175 ? 11.664 -10.703 -21.531 1 94.88 175 ASP B O 1
ATOM 2841 N N . LEU B 1 176 ? 11.867 -9.836 -19.516 1 93.69 176 LEU B N 1
ATOM 2842 C CA . LEU B 1 176 ? 11.852 -8.469 -20.031 1 93.69 176 LEU B CA 1
ATOM 2843 C C . LEU B 1 176 ? 13.078 -8.195 -20.891 1 93.69 176 LEU B C 1
ATOM 2845 O O . LEU B 1 176 ? 12.977 -7.543 -21.922 1 93.69 176 LEU B O 1
ATOM 2849 N N . ALA B 1 177 ? 14.211 -8.719 -20.453 1 89.56 177 ALA B N 1
ATOM 2850 C CA . ALA B 1 177 ? 15.477 -8.438 -21.125 1 89.56 177 ALA B CA 1
ATOM 2851 C C . ALA B 1 177 ? 15.555 -9.18 -22.469 1 89.56 177 ALA B C 1
ATOM 2853 O O . ALA B 1 177 ? 15.992 -8.617 -23.469 1 89.56 177 ALA B O 1
ATOM 2854 N N . THR B 1 178 ? 15.055 -10.375 -22.578 1 89.94 178 THR B N 1
ATOM 2855 C CA . THR B 1 178 ? 15.25 -11.211 -23.75 1 89.94 178 THR B CA 1
ATOM 2856 C C . THR B 1 178 ? 13.977 -11.266 -24.594 1 89.94 178 THR B C 1
ATOM 2858 O O . THR B 1 178 ? 14.023 -11.57 -25.781 1 89.94 178 THR B O 1
ATOM 2861 N N . GLY B 1 179 ? 12.883 -11.062 -23.922 1 89.19 179 GLY B N 1
ATOM 2862 C CA . GLY B 1 179 ? 11.602 -11.195 -24.594 1 89.19 179 GLY B CA 1
ATOM 2863 C C . GLY B 1 179 ? 11.094 -12.625 -24.641 1 89.19 179 GLY B C 1
ATOM 2864 O O . GLY B 1 179 ? 9.984 -12.883 -25.109 1 89.19 179 GLY B O 1
ATOM 2865 N N . ASN B 1 180 ? 11.805 -13.531 -24.062 1 90.5 180 ASN B N 1
ATOM 2866 C CA . ASN B 1 180 ? 11.461 -14.945 -24.109 1 90.5 180 ASN B CA 1
ATOM 2867 C C . ASN B 1 180 ? 10.266 -15.258 -23.219 1 90.5 180 ASN B C 1
ATOM 2869 O O . ASN B 1 180 ? 10.148 -14.719 -22.109 1 90.5 180 ASN B O 1
ATOM 2873 N N . ILE B 1 181 ? 9.461 -16.156 -23.75 1 88.88 181 ILE B N 1
ATOM 2874 C CA . ILE B 1 181 ? 8.352 -16.672 -22.938 1 88.88 181 ILE B CA 1
ATOM 2875 C C . ILE B 1 181 ? 8.844 -17.797 -22.031 1 88.88 181 ILE B C 1
ATOM 2877 O O . ILE B 1 181 ? 9.383 -18.797 -22.516 1 88.88 181 ILE B O 1
ATOM 2881 N N . VAL B 1 182 ? 8.742 -17.672 -20.75 1 88.75 182 VAL B N 1
ATOM 2882 C CA . VAL B 1 182 ? 9.195 -18.641 -19.766 1 88.75 182 VAL B CA 1
ATOM 2883 C C . VAL B 1 182 ? 8.055 -19.594 -19.406 1 88.75 182 VAL B C 1
ATOM 2885 O O . VAL B 1 182 ? 8.273 -20.781 -19.156 1 88.75 182 VAL B O 1
ATOM 2888 N N . ARG B 1 183 ? 6.801 -19.031 -19.344 1 85.19 183 ARG B N 1
ATOM 2889 C CA . ARG B 1 183 ? 5.578 -19.812 -19.141 1 85.19 183 ARG B CA 1
ATOM 2890 C C . ARG B 1 183 ? 4.473 -19.328 -20.078 1 85.19 183 ARG B C 1
ATOM 2892 O O . ARG B 1 183 ? 4.027 -18.188 -20 1 85.19 183 ARG B O 1
ATOM 2899 N N . PRO B 1 184 ? 4.008 -20.172 -20.906 1 82 184 PRO B N 1
ATOM 2900 C CA . PRO B 1 184 ? 2.951 -19.766 -21.844 1 82 184 PRO B CA 1
ATOM 2901 C C . PRO B 1 184 ? 1.595 -19.594 -21.156 1 82 184 PRO B C 1
ATOM 2903 O O . PRO B 1 184 ? 1.407 -20.047 -20.031 1 82 184 PRO B O 1
ATOM 2906 N N . ALA B 1 185 ? 0.687 -18.797 -21.891 1 74.56 185 ALA B N 1
ATOM 2907 C CA . ALA B 1 185 ? -0.679 -18.609 -21.406 1 74.56 185 ALA B CA 1
ATOM 2908 C C . ALA B 1 185 ? -1.519 -19.859 -21.641 1 74.56 185 ALA B C 1
ATOM 2910 O O . ALA B 1 185 ? -1.304 -20.594 -22.609 1 74.56 185 ALA B O 1
#

pLDDT: mean 93.16, std 6.3, range [42.88, 98.38]

Secondary structure (DSSP, 8-state):
---HHHHHHHHHHHHTT--EEEE-SSSEEEEE-TT-HHHHHHHHHHHT--GGG--EEEESSGGGGHHHHTT--HHHHHHHHTT-SSSEEEEEE-TT-S-HHHHTT-SEEEEEE---HHHHHHHHHH--EEEEESS-TTSPPP-SHHHHHHHHTTTSSEE--------SSPPEEEETTT--EEE--/---HHHHHHHHHHHHTT--EEEE-SSSEEEEE-TT-HHHHHHHHHHHT--GGG--EEEESSGGGGHHHHTT--HHHHHHHHTT-SSSEEEEEE-TT-S-HHHHTT-SEEEEEE---HHHHHHHHHH--EEEEESS-TTSPPP-SHHHHHHHHTTTSSEE--------SSPPEEEETTT--EEE--

Sequence (370 aa):
MVNSWRVQQAAREIRAGAVIAYPTEAVWGLGCDPWNEEAVDRLLAIKNRSVDKGLILVADNIRQFDFLFEDFPQDWIDRMASTWPGPNTWLVPHQNLLPEWVTGVHDTVALRVSDHPQVRDLCSLVGPLISTSANPQGRPAARTRLRVEQYFRGQVDLVLGGALGGRKNPSLIRDLATGNIVRPAMVNSWRVQQAAREIRAGAVIAYPTEAVWGLGCDPWNEEAVDRLLAIKNRSVDKGLILVADNIRQFDFLFEDFPQDWIDRMASTWPGPNTWLVPHQNLLPEWVTGVHDTVALRVSDHPQVRDLCSLVGPLISTSANPQGRPAARTRLRVEQYFRGQVDLVLGGALGGRKNPSLIRDLATGNIVRPA

Radius of gyration: 20.71 Å; Cα contacts (8 Å, |Δi|>4): 835; chains: 2; bounding box: 43×59×47 Å

Organism: Pseudomonas fluorescens (strain Pf0-1) (NCBI:txid205922)